Protein AF-A0A1M3SZY9-F1 (afdb_monomer)

Sequence (177 aa):
MEETIAELRRQIEEQQRLREAAERREEEERQAREAAERLQPNSLFRLLDRCHNSLSQAIRVEADATLTTQGDAADPVNRLYPKHIIPWRAFPQLQEQIWDKFDRNNAFTTRPLFPSDTQIDYVVTNTQNRPIYSEASLRNFERDTVDNFVEKVIEVLRDDEPLRDEFGIQGRVTFYD

Structure (mmCIF, N/CA/C/O backbone):
data_AF-A0A1M3SZY9-F1
#
_entry.id   AF-A0A1M3SZY9-F1
#
loop_
_atom_site.group_PDB
_atom_site.id
_atom_site.type_symbol
_atom_site.label_atom_id
_atom_site.label_alt_id
_atom_site.label_comp_id
_atom_site.label_asym_id
_atom_site.label_entity_id
_atom_site.label_seq_id
_atom_site.pdbx_PDB_ins_code
_atom_site.Cartn_x
_atom_site.Cartn_y
_atom_site.Cartn_z
_atom_site.occupancy
_atom_site.B_iso_or_equiv
_atom_site.auth_seq_id
_atom_site.auth_comp_id
_atom_site.auth_asym_id
_atom_site.auth_atom_id
_atom_site.pdbx_PDB_model_num
ATOM 1 N N . MET A 1 1 ? -26.732 14.522 61.505 1.00 61.94 1 MET A N 1
ATOM 2 C CA . MET A 1 1 ? -26.606 15.435 60.345 1.00 61.94 1 MET A CA 1
ATOM 3 C C . MET A 1 1 ? -25.224 15.302 59.713 1.00 61.94 1 MET A C 1
ATOM 5 O O . MET A 1 1 ? -25.156 15.063 58.520 1.00 61.94 1 MET A O 1
ATOM 9 N N . GLU A 1 2 ? -24.140 15.360 60.495 1.00 69.00 2 GLU A N 1
ATOM 10 C CA . GLU A 1 2 ? -22.764 15.155 59.995 1.00 69.00 2 GLU A CA 1
ATOM 11 C C . GLU A 1 2 ? -22.499 13.735 59.466 1.00 69.00 2 GLU A C 1
ATOM 13 O O . GLU A 1 2 ? -21.912 13.576 58.401 1.00 69.00 2 GLU A O 1
ATOM 18 N N . GLU A 1 3 ? -23.009 12.709 60.148 1.00 73.12 3 GLU A N 1
ATOM 19 C CA . GLU A 1 3 ? -22.860 11.300 59.745 1.00 73.12 3 GLU A CA 1
ATOM 20 C C . GLU A 1 3 ? -23.523 11.010 58.383 1.00 73.12 3 GLU A C 1
ATOM 22 O O . GLU A 1 3 ? -22.961 10.337 57.527 1.00 73.12 3 GLU A O 1
ATOM 27 N N . THR A 1 4 ? -24.671 11.640 58.120 1.00 80.62 4 THR A N 1
ATOM 28 C CA . THR A 1 4 ? -25.391 11.561 56.839 1.00 80.62 4 THR A CA 1
ATOM 29 C C . THR A 1 4 ? -24.624 12.242 55.700 1.00 80.62 4 THR A C 1
ATOM 31 O O . THR A 1 4 ? -24.673 11.786 54.563 1.00 80.62 4 THR A O 1
ATOM 34 N N . ILE A 1 5 ? -23.893 13.324 55.995 1.00 85.38 5 ILE A N 1
ATOM 35 C CA . ILE A 1 5 ? -23.053 14.033 55.018 1.00 85.38 5 ILE A CA 1
ATOM 36 C C . ILE A 1 5 ? -21.797 13.211 54.695 1.00 85.38 5 ILE A C 1
ATOM 38 O O . ILE A 1 5 ? -21.376 13.174 53.539 1.00 85.38 5 ILE A O 1
ATOM 42 N N . ALA A 1 6 ? -21.208 12.539 55.688 1.00 85.81 6 ALA A N 1
ATOM 43 C CA . ALA A 1 6 ? -20.056 11.661 55.493 1.00 85.81 6 ALA A CA 1
ATOM 44 C C . ALA A 1 6 ? -20.408 10.427 54.642 1.00 85.81 6 ALA A C 1
ATOM 46 O O . ALA A 1 6 ? -19.680 10.107 53.702 1.00 85.81 6 ALA A O 1
ATOM 47 N N . GLU A 1 7 ? -21.555 9.796 54.909 1.00 85.81 7 GLU A N 1
ATOM 48 C CA . GLU A 1 7 ? -22.065 8.666 54.122 1.00 85.81 7 GLU A CA 1
ATOM 49 C C . GLU A 1 7 ? -22.319 9.071 52.659 1.00 85.81 7 GLU A C 1
ATOM 51 O O . GLU A 1 7 ? -21.898 8.385 51.727 1.00 85.81 7 GLU A O 1
ATOM 56 N N . LEU A 1 8 ? -22.926 10.246 52.442 1.00 88.94 8 LEU A N 1
ATOM 57 C CA . LEU A 1 8 ? -23.210 10.764 51.103 1.00 88.94 8 LEU A CA 1
ATOM 58 C C . LEU A 1 8 ? -21.926 11.072 50.315 1.00 88.94 8 LEU A C 1
ATOM 60 O O . LEU A 1 8 ? -21.844 10.777 49.124 1.00 88.94 8 LEU A O 1
ATOM 64 N N . ARG A 1 9 ? -20.895 11.624 50.971 1.00 89.19 9 ARG A N 1
ATOM 65 C CA . ARG A 1 9 ? -19.577 11.855 50.350 1.00 89.19 9 ARG A CA 1
ATOM 66 C C . ARG A 1 9 ? -18.916 10.548 49.934 1.00 89.19 9 ARG A C 1
ATOM 68 O O . ARG A 1 9 ? -18.411 10.456 48.820 1.00 89.19 9 ARG A O 1
ATOM 75 N N . ARG A 1 10 ? -18.981 9.527 50.791 1.00 88.94 10 ARG A N 1
ATOM 76 C CA . ARG A 1 10 ? -18.438 8.199 50.496 1.00 88.94 10 ARG A CA 1
ATOM 77 C C . ARG A 1 10 ? -19.141 7.553 49.300 1.00 88.94 10 ARG A C 1
ATOM 79 O O . ARG A 1 10 ? -18.465 7.018 48.427 1.00 88.94 10 ARG A O 1
ATOM 86 N N . GLN A 1 11 ? -20.467 7.669 49.217 1.00 90.31 11 GLN A N 1
ATOM 87 C CA . GLN A 1 11 ? -21.233 7.190 48.063 1.00 90.31 11 GLN A CA 1
ATOM 88 C C . GLN A 1 11 ? -20.870 7.932 46.772 1.00 90.31 11 GLN A C 1
ATOM 90 O O . GLN A 1 11 ? -20.738 7.300 45.728 1.00 90.31 11 GLN A O 1
ATOM 95 N N . ILE A 1 12 ? -20.675 9.253 46.824 1.00 92.75 12 ILE A N 1
ATOM 96 C CA . ILE A 1 12 ? -20.261 10.042 45.653 1.00 92.75 12 ILE A CA 1
ATOM 97 C C . ILE A 1 12 ? -18.863 9.625 45.180 1.00 92.75 12 ILE A C 1
ATOM 99 O O . ILE A 1 12 ? -18.678 9.409 43.985 1.00 92.75 12 ILE A O 1
ATOM 103 N N . GLU A 1 13 ? -17.902 9.459 46.090 1.00 92.50 13 GLU A N 1
ATOM 104 C CA . GLU A 1 13 ? -16.546 9.007 45.746 1.00 92.50 13 GLU A CA 1
ATOM 105 C C . GLU A 1 13 ? -16.523 7.581 45.184 1.00 92.50 13 GLU A C 1
ATOM 107 O O . GLU A 1 13 ? -15.752 7.279 44.273 1.00 92.50 13 GLU A O 1
ATOM 112 N N . GLU A 1 14 ? -17.347 6.683 45.722 1.00 92.19 14 GLU A N 1
ATOM 113 C CA . GLU A 1 14 ? -17.471 5.317 45.213 1.00 92.19 14 GLU A CA 1
ATOM 114 C C . GLU A 1 14 ? -18.114 5.307 43.822 1.00 92.19 14 GLU A C 1
ATOM 116 O O . GLU A 1 14 ? -17.606 4.652 42.912 1.00 92.19 14 GLU A O 1
ATOM 121 N N . GLN A 1 15 ? -19.163 6.106 43.611 1.00 92.44 15 GLN A N 1
ATOM 122 C CA . GLN A 1 15 ? -19.775 6.291 42.295 1.00 92.44 15 GLN A CA 1
ATOM 123 C C . GLN A 1 15 ? -18.804 6.912 41.284 1.00 92.44 15 GLN A C 1
ATOM 125 O O . GLN A 1 15 ? -18.770 6.475 40.135 1.00 92.44 15 GLN A O 1
ATOM 130 N N . GLN A 1 16 ? -17.988 7.888 41.690 1.00 93.38 16 GLN A N 1
ATOM 131 C CA . GLN A 1 16 ? -16.938 8.457 40.840 1.00 93.38 16 GLN A CA 1
ATOM 132 C C . GLN A 1 16 ? -15.894 7.405 40.467 1.00 93.38 16 GLN A C 1
ATOM 134 O O . GLN A 1 16 ? -15.614 7.226 39.285 1.00 93.38 16 GLN A O 1
ATOM 139 N N . ARG A 1 17 ? -15.395 6.631 41.437 1.00 94.12 17 ARG A N 1
ATOM 140 C CA . ARG A 1 17 ? -14.437 5.546 41.172 1.00 94.12 17 ARG A CA 1
ATOM 141 C C . ARG A 1 17 ? -14.995 4.482 40.231 1.00 94.12 17 ARG A C 1
ATOM 143 O O . ARG A 1 17 ? -14.264 3.993 39.373 1.00 94.12 17 ARG A O 1
ATOM 150 N N . LEU A 1 18 ? -16.272 4.128 40.375 1.00 94.56 18 LEU A N 1
ATOM 151 C CA . LEU A 1 18 ? -16.942 3.183 39.481 1.00 94.56 18 LEU A CA 1
ATOM 152 C C . LEU A 1 18 ? -17.078 3.742 38.060 1.00 94.56 18 LEU A C 1
ATOM 154 O O . LEU A 1 18 ? -16.829 3.006 37.108 1.00 94.56 18 LEU A O 1
ATOM 158 N N . ARG A 1 19 ? -17.417 5.030 37.909 1.00 93.56 19 ARG A N 1
ATOM 159 C CA . ARG A 1 19 ? -17.487 5.701 36.600 1.00 93.56 19 ARG A CA 1
ATOM 160 C C . ARG A 1 19 ? -16.127 5.767 35.924 1.00 93.56 19 ARG A C 1
ATOM 162 O O . ARG A 1 19 ? -16.002 5.301 34.802 1.00 93.56 19 ARG A O 1
ATOM 169 N N . GLU A 1 20 ? -15.100 6.232 36.627 1.00 94.00 20 GLU A N 1
ATOM 170 C CA . GLU A 1 20 ? -13.737 6.280 36.089 1.00 94.00 20 GLU A CA 1
ATOM 171 C C . GLU A 1 20 ? -13.216 4.886 35.713 1.00 94.00 20 GLU A C 1
ATOM 173 O O . GLU A 1 20 ? -12.514 4.719 34.719 1.00 94.00 20 GLU A O 1
ATOM 178 N N . ALA A 1 21 ? -13.542 3.857 36.502 1.00 94.06 21 ALA A N 1
ATOM 179 C CA . ALA A 1 21 ? -13.174 2.484 36.175 1.00 94.06 21 ALA A CA 1
ATOM 180 C C . ALA A 1 21 ? -13.935 1.949 34.951 1.00 94.06 21 ALA A C 1
ATOM 182 O O . ALA A 1 21 ? -13.355 1.188 34.179 1.00 94.06 21 ALA A O 1
ATOM 183 N N . ALA A 1 22 ? -15.202 2.329 34.771 1.00 94.69 22 ALA A N 1
ATOM 184 C CA . ALA A 1 22 ? -15.985 1.976 33.590 1.00 94.69 22 ALA A CA 1
ATOM 185 C C . ALA A 1 22 ? -15.453 2.681 32.332 1.00 94.69 22 ALA A C 1
ATOM 187 O O . ALA A 1 22 ? -15.210 2.008 31.336 1.00 94.69 22 ALA A O 1
ATOM 188 N N . GLU A 1 23 ? -15.174 3.985 32.410 1.00 95.25 23 GLU A N 1
ATOM 189 C CA . GLU A 1 23 ? -14.591 4.769 31.313 1.00 95.25 23 GLU A CA 1
ATOM 190 C C . GLU A 1 23 ? -13.224 4.219 30.890 1.00 95.25 23 GLU A C 1
ATOM 192 O O . GLU A 1 23 ? -12.980 4.021 29.703 1.00 95.25 23 GLU A O 1
ATOM 197 N N . ARG A 1 24 ? -12.345 3.883 31.848 1.00 94.94 24 ARG A N 1
ATOM 198 C CA . ARG A 1 24 ? -11.053 3.248 31.533 1.00 94.94 24 ARG A CA 1
ATOM 199 C C . ARG A 1 24 ? -11.219 1.905 30.827 1.00 94.94 24 ARG A C 1
ATOM 201 O O . ARG A 1 24 ? -10.489 1.633 29.883 1.00 94.94 24 ARG A O 1
ATOM 208 N N . ARG A 1 25 ? -12.174 1.075 31.254 1.00 94.75 25 ARG A N 1
ATOM 209 C CA . ARG A 1 25 ? -12.440 -0.217 30.600 1.00 94.75 25 ARG A CA 1
ATOM 210 C C . ARG A 1 25 ? -12.971 -0.038 29.185 1.00 94.75 25 ARG A C 1
ATOM 212 O O . ARG A 1 25 ? -12.557 -0.772 28.299 1.00 94.75 25 ARG A O 1
ATOM 219 N N . GLU A 1 26 ? -13.872 0.916 28.975 1.00 95.31 26 GLU A N 1
ATOM 220 C CA . GLU A 1 26 ? -14.410 1.218 27.648 1.00 95.31 26 GLU A CA 1
ATOM 221 C C . GLU A 1 26 ? -13.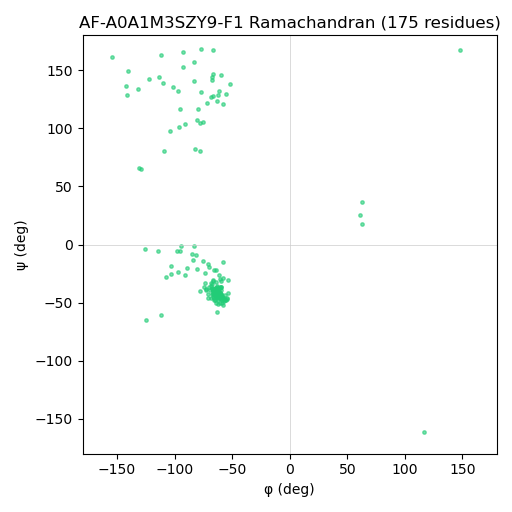316 1.746 26.709 1.00 95.31 26 GLU A C 1
ATOM 223 O O . GLU A 1 26 ? -13.236 1.330 25.553 1.00 95.31 26 GLU A O 1
ATOM 228 N N . GLU A 1 27 ? -12.433 2.606 27.220 1.00 95.00 27 GLU A N 1
ATOM 229 C CA . GLU A 1 27 ? -11.257 3.095 26.502 1.00 95.00 27 GLU A CA 1
ATOM 230 C C . GLU A 1 27 ? -10.309 1.954 26.118 1.00 95.00 27 GLU A C 1
ATOM 232 O O . GLU A 1 27 ? -9.941 1.825 24.952 1.00 95.00 27 GLU A O 1
ATOM 237 N N . GLU A 1 28 ? -9.948 1.096 27.074 1.00 95.00 28 GLU A N 1
ATOM 238 C CA . GLU A 1 28 ? -9.090 -0.069 26.839 1.00 95.00 28 GLU A CA 1
ATOM 239 C C . GLU A 1 28 ? -9.713 -1.030 25.820 1.00 95.00 28 GLU A C 1
ATOM 241 O O . GLU A 1 28 ? -9.027 -1.513 24.920 1.00 95.00 28 GLU A O 1
ATOM 246 N N . GLU A 1 29 ? -11.019 -1.284 25.913 1.00 95.19 29 GLU A N 1
ATOM 247 C CA . GLU A 1 29 ? -11.726 -2.153 24.974 1.00 95.19 29 GLU A CA 1
ATOM 248 C C . GLU A 1 29 ? -11.790 -1.532 23.571 1.00 95.19 29 GLU A C 1
ATOM 250 O O . GLU A 1 29 ? -11.646 -2.240 22.573 1.00 95.19 29 GLU A O 1
ATOM 255 N N . ARG A 1 30 ? -11.958 -0.207 23.471 1.00 94.25 30 ARG A N 1
ATOM 256 C CA . ARG A 1 30 ? -11.908 0.513 22.194 1.00 94.25 30 ARG A CA 1
ATOM 257 C C . ARG A 1 30 ? -10.517 0.447 21.572 1.00 94.25 30 ARG A C 1
ATOM 259 O O . ARG A 1 30 ? -10.403 0.064 20.412 1.00 94.25 30 ARG A O 1
ATOM 266 N N . GLN A 1 31 ? -9.469 0.719 22.344 1.00 93.56 31 GLN A N 1
ATOM 267 C CA . GLN A 1 31 ? -8.085 0.619 21.872 1.00 93.56 31 GLN A CA 1
ATOM 268 C C . GLN A 1 31 ? -7.727 -0.810 21.453 1.00 93.56 31 GLN A C 1
ATOM 270 O O . GLN A 1 31 ? -7.073 -1.010 20.430 1.00 93.56 31 GLN A O 1
ATOM 275 N N . ALA A 1 32 ? -8.190 -1.818 22.197 1.00 93.81 32 ALA A N 1
ATOM 276 C CA . ALA A 1 32 ? -7.995 -3.218 21.841 1.00 93.81 32 ALA A CA 1
ATOM 277 C C . ALA A 1 32 ? -8.706 -3.579 20.527 1.00 93.81 32 ALA A C 1
ATOM 279 O O . ALA A 1 32 ? -8.123 -4.275 19.692 1.00 93.81 32 ALA A O 1
ATOM 280 N N . ARG A 1 33 ? -9.934 -3.082 20.316 1.00 93.50 33 ARG A N 1
ATOM 281 C CA . ARG A 1 33 ? -10.669 -3.245 19.052 1.00 93.50 33 ARG A CA 1
ATOM 282 C C . ARG A 1 33 ? -9.934 -2.588 17.886 1.00 93.50 33 ARG A C 1
ATOM 284 O O . ARG A 1 33 ? -9.663 -3.264 16.900 1.00 93.50 33 ARG A O 1
ATOM 291 N N . GLU A 1 34 ? -9.537 -1.327 18.023 1.00 91.75 34 GLU A N 1
ATOM 292 C CA . GLU A 1 34 ? -8.794 -0.599 16.986 1.00 91.75 34 GLU A CA 1
ATOM 293 C C . GLU A 1 34 ? -7.459 -1.285 16.650 1.00 91.75 34 GLU A C 1
ATOM 295 O O . GLU A 1 34 ? -7.109 -1.451 15.481 1.00 91.75 34 GLU A O 1
ATOM 300 N N . ALA A 1 35 ? -6.715 -1.746 17.660 1.00 91.94 35 ALA A N 1
ATOM 301 C CA . ALA A 1 35 ? -5.471 -2.481 17.450 1.00 91.94 35 ALA A CA 1
ATOM 302 C C . ALA A 1 35 ? -5.702 -3.812 16.714 1.00 91.94 35 ALA A C 1
ATOM 304 O O . ALA A 1 35 ? -4.931 -4.164 15.819 1.00 91.94 35 ALA A O 1
ATOM 305 N N . ALA A 1 36 ? -6.770 -4.537 17.059 1.00 92.38 36 ALA A N 1
ATOM 306 C CA . ALA A 1 36 ? -7.137 -5.781 16.393 1.00 92.38 36 ALA A CA 1
ATOM 307 C C . ALA A 1 36 ? -7.574 -5.555 14.937 1.00 92.38 36 ALA A C 1
ATOM 309 O O . ALA A 1 36 ? -7.207 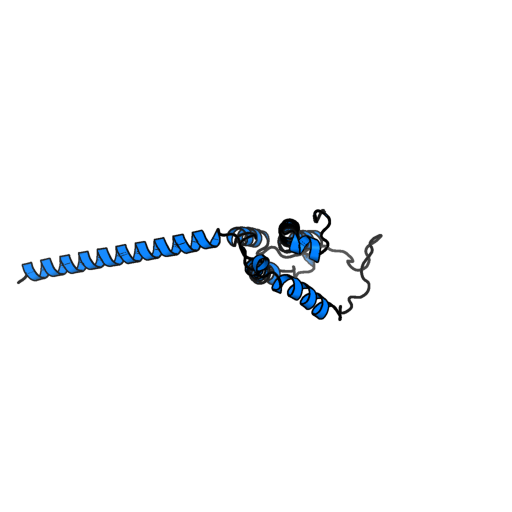-6.350 14.070 1.00 92.38 36 ALA A O 1
ATOM 310 N N . GLU A 1 37 ? -8.307 -4.474 14.659 1.00 90.56 37 GLU A N 1
ATOM 311 C CA . GLU A 1 37 ? -8.707 -4.072 13.306 1.00 90.56 37 GLU A CA 1
ATOM 312 C C . GLU A 1 37 ? -7.498 -3.710 12.441 1.00 90.56 37 GLU A C 1
ATOM 314 O O . GLU A 1 37 ? -7.403 -4.158 11.302 1.00 90.56 37 GLU A O 1
ATOM 319 N N . ARG A 1 38 ? -6.519 -2.980 12.986 1.00 91.44 38 ARG A N 1
ATOM 320 C CA . ARG A 1 38 ? -5.291 -2.611 12.255 1.00 91.44 38 ARG A CA 1
ATOM 321 C C . ARG A 1 38 ? -4.400 -3.798 11.892 1.00 91.44 38 ARG A C 1
ATOM 323 O O . ARG A 1 38 ? -3.574 -3.686 10.985 1.00 91.44 38 ARG A O 1
ATOM 330 N N . LEU A 1 39 ? -4.541 -4.913 12.605 1.00 93.94 39 LEU A N 1
ATOM 331 C CA . LEU A 1 39 ? -3.871 -6.175 12.298 1.00 93.94 39 LEU A CA 1
ATOM 332 C C . LEU A 1 39 ? -4.625 -7.004 11.252 1.00 93.94 39 LEU A C 1
ATOM 334 O O . LEU A 1 39 ? -4.050 -7.957 10.725 1.00 93.94 39 LEU A O 1
ATOM 338 N N . GLN A 1 40 ? -5.884 -6.670 10.946 1.00 94.69 40 GLN A N 1
ATOM 339 C CA . GLN A 1 40 ? -6.628 -7.383 9.915 1.00 94.69 40 GLN A CA 1
ATOM 340 C C . GLN A 1 40 ? -6.031 -7.112 8.530 1.00 94.69 40 GLN A C 1
ATOM 342 O O . GLN A 1 40 ? -5.588 -5.992 8.252 1.00 94.69 40 GLN A O 1
ATOM 347 N N . PRO A 1 41 ? -6.030 -8.116 7.638 1.00 97.12 41 PRO A N 1
ATOM 348 C CA . PRO A 1 41 ? -5.668 -7.903 6.248 1.00 97.12 41 PRO A CA 1
ATOM 349 C C . PRO A 1 41 ? -6.598 -6.882 5.581 1.00 97.12 41 PRO A C 1
ATOM 351 O O . PRO A 1 41 ? -7.798 -6.820 5.861 1.00 97.12 41 PRO A O 1
ATOM 354 N N . ASN A 1 42 ? -6.046 -6.100 4.663 1.00 97.12 42 ASN A N 1
ATOM 355 C CA . ASN A 1 42 ? -6.784 -5.079 3.935 1.00 97.12 42 ASN A CA 1
ATOM 356 C C . ASN A 1 42 ? -7.538 -5.665 2.734 1.00 97.12 42 ASN A C 1
ATOM 358 O O . ASN A 1 42 ? -7.168 -6.705 2.183 1.00 97.12 42 ASN A O 1
ATOM 362 N N . SER A 1 43 ? -8.586 -4.961 2.306 1.00 96.00 43 SER A N 1
ATOM 363 C CA . SER A 1 43 ? -9.194 -5.131 0.983 1.00 96.00 43 SER A CA 1
ATOM 364 C C . SER A 1 43 ? -8.341 -4.461 -0.099 1.00 96.00 43 SER A C 1
ATOM 366 O O . SER A 1 43 ? -7.441 -3.681 0.224 1.00 96.00 43 SER A O 1
ATOM 368 N N . LEU A 1 44 ? -8.616 -4.722 -1.384 1.00 95.25 44 LEU A N 1
ATOM 369 C CA . LEU A 1 44 ? -7.844 -4.104 -2.469 1.00 95.25 44 LEU A CA 1
ATOM 370 C C . LEU A 1 44 ? -7.963 -2.578 -2.416 1.00 95.25 44 LEU A C 1
ATOM 372 O O . LEU A 1 44 ? -6.962 -1.875 -2.489 1.00 95.25 44 LEU A O 1
ATOM 376 N N . PHE A 1 45 ? -9.180 -2.059 -2.243 1.00 94.25 45 PHE A N 1
ATOM 377 C CA . PHE A 1 45 ? -9.396 -0.613 -2.191 1.00 94.25 45 PHE A CA 1
ATOM 378 C C . PHE A 1 45 ? -8.712 0.032 -0.990 1.00 94.25 45 PHE A C 1
ATOM 380 O O . PHE A 1 45 ? -8.108 1.092 -1.136 1.00 94.25 45 PHE A O 1
ATOM 387 N N . ARG A 1 46 ? -8.743 -0.622 0.178 1.00 95.69 46 ARG A N 1
ATOM 388 C CA . ARG A 1 46 ? -8.041 -0.116 1.361 1.00 95.69 46 ARG A CA 1
ATOM 389 C C . ARG A 1 46 ? -6.527 -0.144 1.169 1.00 95.69 46 ARG A C 1
ATOM 391 O O . ARG A 1 46 ? -5.866 0.818 1.544 1.00 95.69 46 ARG A O 1
ATOM 398 N N . LEU A 1 47 ? -5.989 -1.196 0.546 1.00 96.81 47 LEU A N 1
ATOM 399 C CA . LEU A 1 47 ? -4.575 -1.256 0.182 1.00 96.81 47 LEU A CA 1
ATOM 400 C C . LEU A 1 47 ? -4.196 -0.082 -0.729 1.00 96.81 47 LEU A C 1
ATOM 402 O O . LEU A 1 47 ? -3.252 0.636 -0.421 1.00 96.81 47 LEU A O 1
ATOM 406 N N . LEU A 1 48 ? -4.931 0.128 -1.824 1.00 95.75 48 LEU A N 1
ATOM 407 C CA . LEU A 1 48 ? -4.624 1.176 -2.802 1.00 95.75 48 LEU A CA 1
ATOM 408 C C . LEU A 1 48 ? -4.719 2.580 -2.199 1.00 95.75 48 LEU A C 1
ATOM 410 O O . LEU A 1 48 ? -3.838 3.405 -2.438 1.00 95.75 48 LEU A O 1
ATOM 414 N N . ASP A 1 49 ? -5.741 2.831 -1.379 1.00 96.38 49 ASP A N 1
ATOM 415 C CA . ASP A 1 49 ? -5.886 4.087 -0.642 1.00 96.38 49 ASP A CA 1
ATOM 416 C C . ASP A 1 49 ? -4.688 4.329 0.289 1.00 96.38 49 ASP A C 1
ATOM 418 O O . ASP A 1 49 ? -4.069 5.396 0.265 1.00 96.38 49 ASP A O 1
ATOM 422 N N . ARG A 1 50 ? -4.285 3.309 1.055 1.00 96.19 50 ARG A N 1
ATOM 423 C CA . ARG A 1 50 ? -3.140 3.392 1.971 1.00 96.19 50 ARG A CA 1
ATOM 424 C C . ARG A 1 50 ? -1.817 3.563 1.228 1.00 96.19 50 ARG A C 1
ATOM 426 O O . ARG A 1 50 ? -1.021 4.411 1.627 1.00 96.19 50 ARG A O 1
ATOM 433 N N . CYS A 1 51 ? -1.592 2.835 0.134 1.00 95.69 51 CYS A N 1
ATOM 434 C CA . CYS A 1 51 ? -0.428 3.026 -0.731 1.00 95.69 51 CYS A CA 1
ATOM 435 C C . CYS A 1 51 ? -0.367 4.468 -1.247 1.00 95.69 51 CYS A C 1
ATOM 437 O O . CYS A 1 51 ? 0.675 5.109 -1.137 1.00 95.69 51 CYS A O 1
ATOM 439 N N . HIS A 1 52 ? -1.484 5.022 -1.726 1.00 95.31 52 HIS A N 1
ATOM 440 C CA . HIS A 1 52 ? -1.521 6.398 -2.210 1.00 95.31 52 HIS A CA 1
ATOM 441 C C . HIS A 1 52 ? -1.223 7.416 -1.098 1.00 95.31 52 HIS A C 1
ATOM 443 O O . HIS A 1 52 ? -0.270 8.191 -1.201 1.00 95.31 52 HIS A O 1
ATOM 449 N N . ASN A 1 53 ? -2.020 7.395 -0.028 1.00 95.75 53 ASN A N 1
ATOM 450 C CA . ASN A 1 53 ? -2.006 8.422 1.012 1.00 95.75 53 ASN A CA 1
ATOM 451 C C . ASN A 1 53 ? -0.779 8.333 1.930 1.00 95.75 53 ASN A C 1
ATOM 453 O O . ASN A 1 53 ? -0.308 9.350 2.428 1.0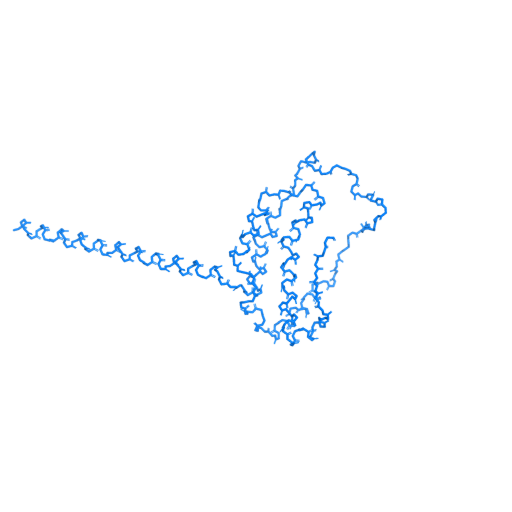0 95.75 53 ASN A O 1
ATOM 457 N N . SER A 1 54 ? -0.272 7.125 2.195 1.00 94.31 54 SER A N 1
ATOM 458 C CA . SER A 1 54 ? 0.818 6.913 3.161 1.00 94.31 54 SER A CA 1
ATOM 459 C C . SER A 1 54 ? 2.182 6.675 2.515 1.00 94.31 54 SER A C 1
ATOM 461 O O . SER A 1 54 ? 3.189 6.958 3.157 1.00 94.31 54 SER A O 1
ATOM 463 N N . LEU A 1 55 ? 2.241 6.180 1.271 1.00 94.19 55 LEU A N 1
ATOM 464 C CA . LEU A 1 55 ? 3.509 5.870 0.598 1.00 94.19 55 LEU A CA 1
ATOM 465 C C . LEU A 1 55 ? 3.779 6.816 -0.573 1.00 94.19 55 LEU A C 1
ATOM 467 O O . LEU A 1 55 ? 4.755 7.561 -0.544 1.00 94.19 55 LEU A O 1
ATOM 471 N N . SER A 1 56 ? 2.907 6.841 -1.584 1.00 91.81 56 SER A N 1
ATOM 472 C CA . SER A 1 56 ? 3.136 7.626 -2.804 1.00 91.81 56 SER A CA 1
ATOM 473 C C . SER A 1 56 ? 3.206 9.126 -2.523 1.00 91.81 56 SER A C 1
ATOM 475 O O . SER A 1 56 ? 4.096 9.802 -3.030 1.00 91.81 56 SER A O 1
ATOM 477 N N . GLN A 1 57 ? 2.316 9.655 -1.678 1.00 91.38 57 GLN A N 1
ATOM 478 C CA . GLN A 1 57 ? 2.352 11.066 -1.276 1.00 91.38 57 GLN A CA 1
ATOM 479 C C . GLN A 1 57 ? 3.520 11.408 -0.337 1.00 91.38 57 GLN A C 1
ATOM 481 O O . GLN A 1 57 ? 3.861 12.580 -0.184 1.00 91.38 57 GLN A O 1
ATOM 486 N N . ALA A 1 58 ? 4.158 10.406 0.277 1.00 87.88 58 ALA A N 1
ATOM 487 C CA . ALA A 1 58 ? 5.318 10.600 1.140 1.00 87.88 58 ALA A CA 1
ATOM 488 C C . ALA A 1 58 ? 6.641 10.707 0.358 1.00 87.88 58 ALA A C 1
ATOM 490 O O . ALA A 1 58 ? 7.689 10.908 0.979 1.00 87.88 58 ALA A O 1
ATOM 491 N N . ILE A 1 59 ? 6.607 10.598 -0.979 1.00 91.44 59 ILE A N 1
ATOM 492 C CA . ILE A 1 59 ? 7.788 10.743 -1.830 1.00 91.44 59 ILE A CA 1
ATOM 493 C C . ILE A 1 59 ? 8.477 12.089 -1.575 1.00 91.44 59 ILE A C 1
ATOM 495 O O . ILE A 1 59 ? 7.858 13.155 -1.572 1.00 91.44 59 ILE A O 1
ATOM 499 N N . ARG A 1 60 ? 9.789 12.041 -1.351 1.00 92.88 60 ARG A N 1
ATOM 500 C CA . ARG A 1 60 ? 10.630 13.227 -1.177 1.00 92.88 60 ARG A CA 1
ATOM 501 C C . ARG A 1 60 ? 11.851 13.094 -2.055 1.00 92.88 60 ARG A C 1
ATOM 503 O O . ARG A 1 60 ? 12.491 12.051 -2.056 1.00 92.88 60 ARG A O 1
ATOM 510 N N . VAL A 1 61 ? 12.178 14.156 -2.773 1.00 93.00 61 VAL A N 1
ATOM 511 C CA . VAL A 1 61 ? 13.370 14.237 -3.620 1.00 93.00 61 VAL A CA 1
ATOM 512 C C . VAL A 1 61 ? 14.339 15.211 -2.963 1.00 93.00 61 VAL A C 1
ATOM 514 O O . VAL A 1 61 ? 13.905 16.232 -2.427 1.00 93.00 61 VAL A O 1
ATOM 517 N N . GLU A 1 62 ? 15.627 14.878 -2.963 1.00 95.06 62 GLU A N 1
ATOM 518 C CA . GLU A 1 62 ? 16.671 15.794 -2.508 1.00 95.06 62 GLU A CA 1
ATOM 519 C C . GLU A 1 62 ? 16.704 17.021 -3.428 1.00 95.06 62 GLU A C 1
ATOM 521 O O . GLU A 1 62 ? 16.812 16.899 -4.648 1.00 95.06 62 GLU A O 1
ATOM 526 N N . ALA A 1 63 ? 16.553 18.203 -2.834 1.00 92.44 63 ALA A N 1
ATOM 527 C CA . ALA A 1 63 ? 16.473 19.463 -3.563 1.00 92.44 63 ALA A CA 1
ATOM 528 C C . ALA A 1 63 ? 17.855 20.098 -3.750 1.00 92.44 63 ALA A C 1
ATOM 530 O O . ALA A 1 63 ? 18.061 20.851 -4.704 1.00 92.44 63 ALA A O 1
ATOM 531 N N . ASP A 1 64 ? 18.801 19.804 -2.855 1.00 92.25 64 ASP A N 1
ATOM 532 C CA . ASP A 1 64 ? 20.178 20.242 -3.006 1.00 92.25 64 ASP A CA 1
ATOM 533 C C . ASP A 1 64 ? 20.895 19.351 -4.022 1.00 92.25 64 ASP A C 1
ATOM 535 O O . ASP A 1 64 ? 21.306 18.226 -3.733 1.00 92.25 64 ASP A O 1
ATOM 539 N N . ALA A 1 65 ? 21.090 19.890 -5.226 1.00 87.50 65 ALA A N 1
ATOM 540 C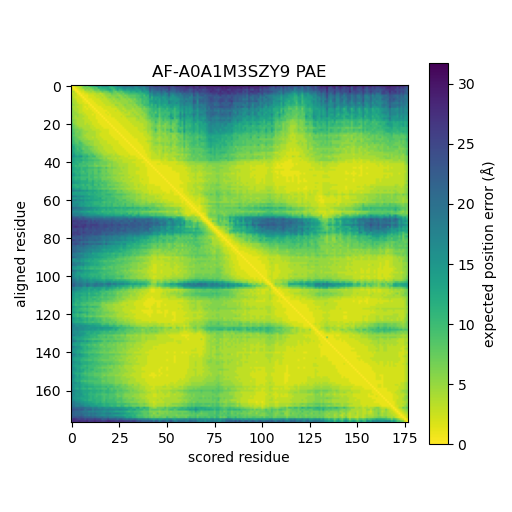 CA . ALA A 1 65 ? 21.783 19.199 -6.301 1.00 87.50 65 ALA A CA 1
ATOM 541 C C . ALA A 1 65 ? 23.168 18.688 -5.876 1.00 87.50 65 ALA A C 1
ATOM 543 O O . ALA A 1 65 ? 23.579 17.645 -6.372 1.00 87.50 65 ALA A O 1
ATOM 544 N N . THR A 1 66 ? 23.867 19.347 -4.944 1.00 88.75 66 THR A N 1
ATOM 545 C CA . THR A 1 66 ? 25.198 18.918 -4.474 1.00 88.75 66 THR A CA 1
ATOM 546 C C . THR A 1 66 ? 25.165 17.644 -3.626 1.00 88.75 66 THR A C 1
ATOM 548 O O . THR A 1 66 ? 26.180 16.958 -3.515 1.00 88.75 66 THR A O 1
ATOM 551 N N . LEU A 1 67 ? 23.998 17.298 -3.075 1.00 90.38 67 LEU A N 1
ATOM 552 C CA . LEU A 1 67 ? 23.761 16.088 -2.284 1.00 90.38 67 LEU A CA 1
ATOM 553 C C . LEU A 1 67 ? 23.213 14.924 -3.125 1.00 90.38 67 LEU A C 1
ATOM 555 O O . LEU A 1 67 ? 23.012 13.825 -2.609 1.00 90.38 67 LEU A O 1
ATOM 559 N N . THR A 1 68 ? 22.993 15.142 -4.424 1.00 89.88 68 THR A N 1
ATOM 560 C CA . THR A 1 68 ? 22.532 14.106 -5.357 1.00 89.88 68 THR A CA 1
ATOM 561 C C . THR A 1 68 ? 23.691 13.396 -6.058 1.00 89.88 68 THR A C 1
ATOM 563 O O . THR A 1 68 ? 24.840 13.847 -6.031 1.00 89.88 68 THR A O 1
ATOM 566 N N . THR A 1 69 ? 23.416 12.258 -6.698 1.00 85.12 69 THR A N 1
ATOM 567 C CA . THR A 1 69 ? 24.375 11.625 -7.611 1.00 85.12 69 THR A CA 1
ATOM 568 C C . THR A 1 69 ? 24.744 12.594 -8.731 1.00 85.12 69 THR A C 1
ATOM 570 O O . THR A 1 69 ? 23.891 13.030 -9.496 1.00 85.12 69 THR A O 1
ATOM 573 N N . GLN A 1 70 ? 26.036 12.900 -8.829 1.00 82.31 70 GLN A N 1
ATOM 574 C CA . GLN A 1 70 ? 26.575 13.777 -9.863 1.00 82.31 70 GLN A CA 1
ATOM 575 C C . GLN A 1 70 ? 26.821 12.999 -11.161 1.00 82.31 70 GLN A C 1
ATOM 577 O O . GLN A 1 70 ? 27.312 11.870 -11.128 1.00 82.31 70 GLN A O 1
ATOM 582 N N . GLY A 1 71 ? 26.529 13.623 -12.301 1.00 74.56 71 GLY A N 1
ATOM 583 C CA . GLY A 1 71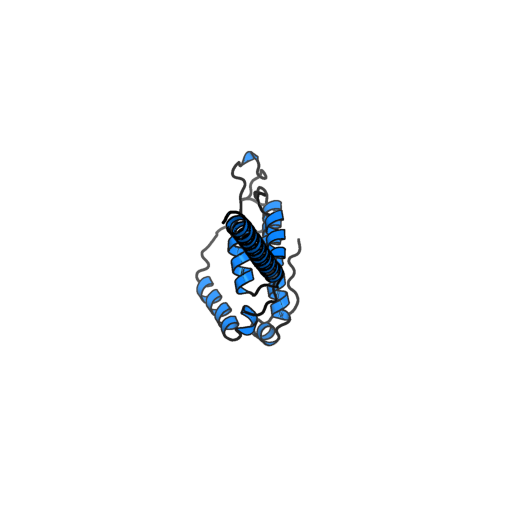 ? 26.740 13.053 -13.632 1.00 74.56 71 GLY A CA 1
ATOM 584 C C . GLY A 1 71 ? 25.697 13.543 -14.632 1.00 74.56 71 GLY A C 1
ATOM 585 O O . GLY A 1 71 ? 24.690 14.133 -14.245 1.00 74.56 71 GLY A O 1
ATOM 586 N N . ASP A 1 72 ? 25.936 13.305 -15.921 1.00 69.00 72 ASP A N 1
ATOM 587 C CA . ASP A 1 72 ? 24.927 13.562 -16.948 1.00 69.00 72 ASP A CA 1
ATOM 588 C C . ASP A 1 72 ? 23.925 12.399 -16.983 1.00 69.00 72 ASP A C 1
ATOM 590 O O . ASP A 1 72 ? 24.242 11.293 -17.421 1.00 69.00 72 ASP A O 1
ATOM 594 N N . ALA A 1 73 ? 22.713 12.641 -16.483 1.00 66.38 73 ALA A N 1
ATOM 595 C CA . ALA A 1 73 ? 21.628 11.664 -16.510 1.00 66.38 73 ALA A CA 1
ATOM 596 C C . ALA A 1 73 ? 20.991 11.510 -17.907 1.00 66.38 73 ALA A C 1
ATOM 598 O O . ALA A 1 73 ? 20.235 10.564 -18.129 1.00 66.38 73 ALA A O 1
ATOM 599 N N . ALA A 1 74 ? 21.261 12.431 -18.841 1.00 65.56 74 ALA A N 1
ATOM 600 C CA . ALA A 1 74 ? 20.609 12.506 -20.148 1.00 65.56 74 ALA A CA 1
ATOM 601 C C . ALA A 1 74 ? 21.414 11.867 -21.298 1.00 65.56 74 ALA A C 1
ATOM 603 O O . ALA A 1 74 ? 20.885 11.756 -22.410 1.00 65.56 74 ALA A O 1
ATOM 604 N N . ASP A 1 75 ? 22.646 11.410 -21.041 1.00 70.94 75 ASP A N 1
ATOM 605 C CA . ASP A 1 75 ? 23.483 10.693 -22.017 1.00 70.94 75 ASP A CA 1
ATOM 606 C C . ASP A 1 75 ? 24.092 9.397 -21.442 1.00 70.94 75 ASP A C 1
ATOM 608 O O . ASP A 1 75 ? 25.306 9.278 -21.239 1.00 70.94 75 ASP A O 1
ATOM 612 N N . PRO A 1 76 ? 23.259 8.391 -21.117 1.00 74.75 76 PRO A N 1
ATOM 613 C CA . PRO A 1 76 ? 23.764 7.132 -20.605 1.00 74.75 76 PRO A CA 1
ATOM 614 C C . PRO A 1 76 ? 24.462 6.323 -21.710 1.00 74.75 76 PRO A C 1
ATOM 616 O O . PRO A 1 76 ? 23.860 5.913 -22.706 1.00 74.75 76 PRO A O 1
ATOM 619 N N . VAL A 1 77 ? 25.736 5.996 -21.493 1.00 76.94 77 VAL A N 1
ATOM 620 C CA . VAL A 1 77 ? 26.502 5.121 -22.390 1.00 76.94 77 VAL A CA 1
ATOM 621 C C . VAL A 1 77 ? 25.929 3.699 -22.341 1.00 76.94 77 VAL A C 1
ATOM 623 O O . VAL A 1 77 ? 25.803 3.106 -21.270 1.00 76.94 77 VAL A O 1
ATOM 626 N N . ASN A 1 78 ? 25.617 3.126 -23.507 1.00 80.88 78 ASN A N 1
ATOM 627 C CA . ASN A 1 78 ? 25.110 1.754 -23.667 1.00 80.88 78 ASN A CA 1
ATOM 628 C C . ASN A 1 78 ? 23.769 1.445 -22.961 1.00 80.88 78 ASN A C 1
ATOM 630 O O . ASN A 1 78 ? 23.501 0.279 -22.667 1.00 80.88 78 ASN A O 1
ATOM 634 N N . ARG A 1 79 ? 22.902 2.439 -22.711 1.00 79.69 79 ARG A N 1
ATOM 635 C CA . ARG A 1 79 ? 21.533 2.195 -22.211 1.00 79.69 79 ARG A CA 1
ATOM 636 C C . ARG A 1 79 ? 20.484 2.788 -23.145 1.00 79.69 79 ARG A C 1
ATOM 638 O O . ARG A 1 79 ? 20.659 3.872 -23.693 1.00 79.69 79 ARG A O 1
ATOM 645 N N . LEU A 1 80 ? 19.371 2.077 -23.314 1.00 82.31 80 LEU A N 1
ATOM 646 C CA . LEU A 1 80 ? 18.189 2.630 -23.971 1.00 82.31 80 LEU A CA 1
ATOM 647 C C . LEU A 1 80 ? 17.472 3.556 -22.990 1.00 82.31 80 LEU A C 1
ATOM 649 O O . LEU A 1 80 ? 17.214 3.169 -21.854 1.00 82.31 80 LEU A O 1
ATOM 653 N N . TYR A 1 81 ? 17.129 4.758 -23.442 1.00 79.56 81 TYR A N 1
ATOM 654 C CA . TYR A 1 81 ? 16.352 5.710 -22.661 1.00 79.56 81 TYR A CA 1
ATOM 655 C C . TYR A 1 81 ? 15.334 6.435 -23.553 1.00 79.56 81 TYR A C 1
ATOM 657 O O . TYR A 1 81 ? 15.567 6.614 -24.757 1.00 79.56 81 TYR A O 1
ATOM 665 N N . PRO A 1 82 ? 14.175 6.828 -23.002 1.00 83.69 82 PRO A N 1
ATOM 666 C CA . PRO A 1 82 ? 13.176 7.569 -23.754 1.00 83.69 82 PRO A CA 1
ATOM 667 C C . PRO A 1 82 ? 13.686 8.978 -24.080 1.00 83.69 82 PRO A C 1
ATOM 669 O O . PRO A 1 82 ? 14.064 9.736 -23.194 1.00 83.69 82 PRO A O 1
ATOM 672 N N . LYS A 1 83 ? 13.644 9.357 -25.364 1.00 84.12 83 LYS A N 1
ATOM 673 C CA . LYS A 1 83 ? 13.987 10.723 -25.815 1.00 84.12 83 LYS A CA 1
ATOM 674 C C . LYS A 1 83 ? 12.849 11.726 -25.632 1.00 84.12 83 LYS A C 1
ATOM 676 O O . LYS A 1 83 ? 13.079 12.928 -25.627 1.00 84.12 83 LYS A O 1
ATOM 681 N N . HIS A 1 84 ? 11.619 11.229 -25.529 1.00 87.00 84 HIS A N 1
ATOM 682 C CA . HIS A 1 84 ? 10.419 12.040 -25.382 1.00 87.00 84 HIS A CA 1
ATOM 683 C C . HIS A 1 84 ? 9.455 11.343 -24.431 1.00 87.00 84 HIS A C 1
ATOM 685 O O . HIS A 1 84 ? 9.214 10.142 -24.559 1.00 87.00 84 HIS A O 1
ATOM 691 N N . ILE A 1 85 ? 8.866 12.117 -23.525 1.00 88.94 85 ILE A N 1
ATOM 692 C CA . ILE A 1 85 ? 7.732 11.687 -22.711 1.00 88.94 85 ILE A CA 1
ATOM 693 C C . ILE A 1 85 ? 6.477 12.172 -23.431 1.00 88.94 85 ILE A C 1
ATOM 695 O O . ILE A 1 85 ? 6.294 13.375 -23.621 1.00 88.94 85 ILE A O 1
ATOM 699 N N . ILE A 1 86 ? 5.635 11.239 -23.878 1.00 91.88 86 ILE A N 1
ATOM 700 C CA . ILE A 1 86 ? 4.403 11.548 -24.610 1.00 91.88 86 ILE A CA 1
ATOM 701 C C . ILE A 1 86 ? 3.171 11.153 -23.789 1.00 91.88 86 ILE A C 1
ATOM 703 O O . ILE A 1 86 ? 3.202 10.130 -23.104 1.00 91.88 86 ILE A O 1
ATOM 707 N N . PRO A 1 87 ? 2.064 11.914 -23.862 1.00 94.00 87 PRO A N 1
ATOM 708 C CA . PRO A 1 87 ? 0.836 11.545 -23.169 1.00 94.00 87 PRO A CA 1
ATOM 709 C C . PRO A 1 87 ? 0.269 10.214 -23.676 1.00 94.00 87 PRO A C 1
ATOM 711 O O . PRO A 1 87 ? 0.014 10.055 -24.875 1.00 94.00 87 PRO A O 1
ATOM 714 N N . TRP A 1 88 ? -0.021 9.287 -22.763 1.00 94.69 88 TRP A N 1
ATOM 715 C CA . TRP A 1 88 ? -0.713 8.042 -23.091 1.00 94.69 88 TRP A CA 1
ATOM 716 C C . TRP A 1 88 ? -2.228 8.269 -23.148 1.00 94.69 88 TRP A C 1
ATOM 718 O O . TRP A 1 88 ? -2.966 8.016 -22.202 1.00 94.69 88 TRP A O 1
ATOM 728 N N . ARG A 1 89 ? -2.710 8.768 -24.291 1.00 96.25 89 ARG A N 1
ATOM 729 C CA . ARG A 1 89 ? -4.104 9.231 -24.448 1.00 96.25 89 ARG A CA 1
ATOM 730 C C . ARG A 1 89 ? -5.175 8.161 -24.222 1.00 96.25 89 ARG A C 1
ATOM 732 O O . ARG A 1 89 ? -6.274 8.514 -23.823 1.00 96.25 89 ARG A O 1
ATOM 739 N N . ALA A 1 90 ? -4.859 6.898 -24.499 1.00 96.06 90 ALA A N 1
ATOM 740 C CA . ALA A 1 90 ? -5.778 5.772 -24.326 1.00 96.06 90 ALA A CA 1
ATOM 741 C C . ALA A 1 90 ? -5.794 5.209 -22.893 1.00 96.06 90 ALA A C 1
ATOM 743 O O . ALA A 1 90 ? -6.599 4.333 -22.593 1.00 96.06 90 ALA A O 1
ATOM 744 N N . PHE A 1 91 ? -4.886 5.665 -22.020 1.00 94.69 91 PHE A N 1
ATOM 745 C CA . PHE A 1 91 ? -4.735 5.107 -20.680 1.00 94.69 91 PHE A CA 1
ATOM 746 C C . PHE A 1 91 ? -6.016 5.192 -19.835 1.00 94.69 91 PHE A C 1
ATOM 748 O O . PHE A 1 91 ? -6.374 4.163 -19.272 1.00 94.69 91 PHE A O 1
ATOM 755 N N . PRO A 1 92 ? -6.762 6.318 -19.789 1.00 95.56 92 PRO A N 1
ATOM 756 C CA . P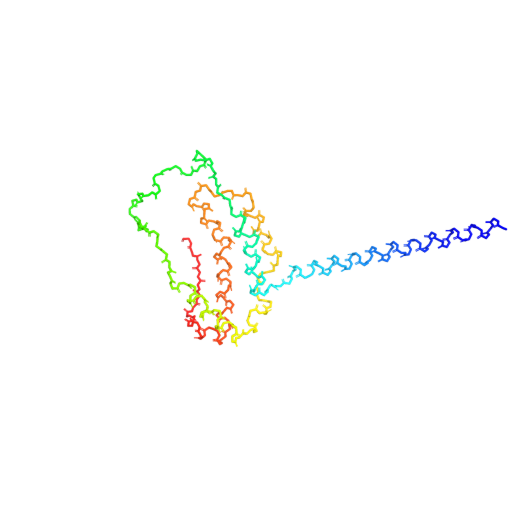RO A 1 92 ? -7.991 6.381 -18.997 1.00 95.56 92 PRO A CA 1
ATOM 757 C C . PRO A 1 92 ? -9.025 5.329 -19.417 1.00 95.56 92 PRO A C 1
ATOM 759 O O . PRO A 1 92 ? -9.557 4.623 -18.570 1.00 95.56 92 PRO A O 1
ATOM 762 N N . GLN A 1 93 ? -9.244 5.149 -20.726 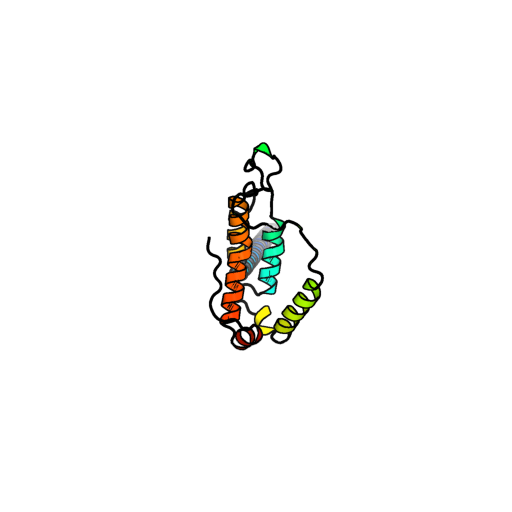1.00 96.56 93 GLN A N 1
ATOM 763 C CA . GLN A 1 93 ? -10.202 4.157 -21.226 1.00 96.56 93 GLN A CA 1
ATOM 764 C C . GLN A 1 93 ? -9.739 2.722 -20.949 1.00 96.56 93 GLN A C 1
ATOM 766 O O . GLN A 1 93 ? -10.550 1.860 -20.627 1.00 96.56 93 GLN A O 1
ATOM 771 N N . LEU A 1 94 ? -8.436 2.451 -21.073 1.00 95.31 94 LEU A N 1
ATOM 772 C CA . LEU A 1 94 ? -7.870 1.145 -20.724 1.00 95.31 94 LEU A CA 1
ATOM 773 C C . LEU A 1 94 ? -7.994 0.865 -19.221 1.00 95.31 94 LEU A C 1
ATOM 775 O O . LEU A 1 94 ? -8.264 -0.267 -18.830 1.00 95.31 94 LEU A O 1
ATOM 779 N N . GLN A 1 95 ? -7.818 1.889 -18.387 1.00 94.12 95 GLN A N 1
ATOM 780 C CA . GLN A 1 95 ? -7.950 1.777 -16.941 1.00 94.12 95 GLN A CA 1
ATOM 781 C C . GLN A 1 95 ? -9.399 1.477 -16.535 1.00 94.12 95 GLN A C 1
ATOM 783 O O . GLN A 1 95 ? -9.617 0.573 -15.734 1.00 94.12 95 GLN A O 1
ATOM 788 N N . GLU A 1 96 ? -10.384 2.167 -17.118 1.00 95.19 96 GLU A N 1
ATOM 789 C CA . GLU A 1 96 ? -11.812 1.872 -16.910 1.00 95.19 96 GLU A CA 1
ATOM 790 C C . GLU A 1 96 ? -12.149 0.425 -17.294 1.00 95.19 96 GLU A C 1
ATOM 792 O O . GLU A 1 96 ? -12.722 -0.303 -16.492 1.00 95.19 96 GLU A O 1
ATOM 797 N N . GLN A 1 97 ? -11.682 -0.046 -18.456 1.00 94.25 97 GLN A N 1
ATOM 798 C CA . GLN A 1 97 ? -11.901 -1.433 -18.890 1.00 94.25 97 GLN A CA 1
ATOM 799 C C . GLN A 1 97 ? -11.314 -2.473 -17.929 1.00 94.25 97 GLN A C 1
ATOM 801 O O . GLN A 1 97 ? -11.831 -3.587 -17.837 1.00 94.25 97 GLN A O 1
ATOM 806 N N . ILE A 1 98 ? -10.217 -2.148 -17.240 1.00 92.44 98 ILE A N 1
ATOM 807 C CA . ILE A 1 98 ? -9.641 -3.014 -16.207 1.00 92.44 98 ILE A CA 1
ATOM 808 C C . ILE A 1 98 ? -10.543 -3.023 -14.968 1.00 92.44 98 ILE A C 1
ATOM 810 O O . ILE A 1 98 ? -10.840 -4.099 -14.452 1.00 92.44 98 ILE A O 1
ATOM 814 N N . TRP A 1 99 ? -11.012 -1.860 -14.514 1.00 92.31 99 TRP A N 1
ATOM 815 C CA . TRP A 1 99 ? -11.916 -1.762 -13.364 1.00 92.31 99 TRP A CA 1
ATOM 816 C C . TRP A 1 99 ? -13.266 -2.441 -13.608 1.00 92.31 99 TRP A C 1
ATOM 818 O O . TRP A 1 99 ? -13.732 -3.170 -12.738 1.00 92.31 99 TRP A O 1
ATOM 828 N N . ASP A 1 100 ? -13.811 -2.356 -14.822 1.00 92.69 100 ASP A N 1
ATOM 829 C CA . ASP A 1 100 ? -15.041 -3.058 -15.211 1.00 92.69 100 ASP A CA 1
ATOM 830 C C . ASP A 1 100 ? -14.939 -4.587 -15.045 1.00 92.69 100 ASP A C 1
ATOM 832 O O . ASP A 1 100 ? -15.943 -5.279 -14.854 1.00 92.69 100 ASP A O 1
ATOM 836 N N . LYS A 1 101 ? -13.735 -5.164 -15.163 1.00 91.44 101 LYS A N 1
ATOM 837 C CA . LYS A 1 101 ? -13.500 -6.594 -14.888 1.00 91.44 101 LYS A CA 1
ATOM 838 C C . LYS A 1 101 ? -13.592 -6.889 -13.390 1.00 91.44 101 LYS A C 1
ATOM 840 O O . LYS A 1 101 ? -14.246 -7.846 -12.988 1.00 91.44 101 LYS A O 1
ATOM 845 N N . PHE A 1 102 ? -13.007 -6.028 -12.559 1.00 89.06 102 PHE A N 1
ATOM 846 C CA . PHE A 1 102 ? -13.086 -6.149 -11.104 1.00 89.06 102 PHE A CA 1
ATOM 847 C C . PHE A 1 102 ? -14.508 -5.958 -10.569 1.00 89.06 102 PHE A C 1
ATOM 849 O O . PHE A 1 102 ? -14.932 -6.714 -9.699 1.00 89.06 102 PHE A O 1
ATOM 856 N N . ASP A 1 103 ? -15.274 -5.013 -11.115 1.00 86.00 103 ASP A N 1
ATOM 857 C CA . ASP A 1 103 ? -16.636 -4.720 -10.65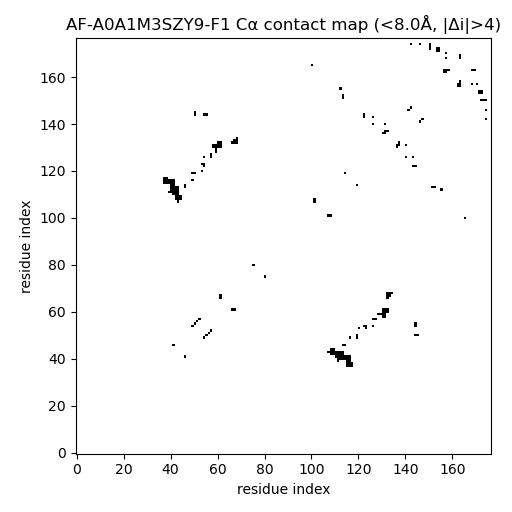2 1.00 86.00 103 ASP A CA 1
ATOM 858 C C . ASP A 1 103 ? -17.613 -5.871 -10.921 1.00 86.00 103 ASP A C 1
ATOM 860 O O . ASP A 1 103 ? -18.524 -6.131 -10.127 1.00 86.00 103 ASP A O 1
ATOM 864 N N . ARG A 1 104 ? -17.382 -6.637 -11.995 1.00 83.25 104 ARG A N 1
ATOM 865 C CA . ARG A 1 104 ? -18.117 -7.881 -12.273 1.00 83.25 104 ARG A CA 1
ATOM 866 C C . ARG A 1 104 ? -17.879 -8.961 -11.212 1.00 83.25 104 ARG A C 1
ATOM 868 O O . ARG A 1 104 ? -18.731 -9.834 -11.049 1.00 83.25 104 ARG A O 1
ATOM 875 N N . ASN A 1 105 ? -16.777 -8.879 -10.462 1.00 73.00 105 ASN A N 1
ATOM 876 C CA . ASN A 1 105 ? -16.421 -9.769 -9.357 1.00 73.00 105 ASN A CA 1
ATOM 877 C C . ASN A 1 105 ? -16.043 -8.971 -8.089 1.00 73.00 105 ASN A C 1
ATOM 879 O O . ASN A 1 105 ? -14.918 -9.035 -7.586 1.00 73.00 105 ASN A O 1
ATOM 883 N N . ASN A 1 106 ? -17.018 -8.243 -7.531 1.00 79.69 106 ASN A N 1
ATOM 884 C CA . ASN A 1 106 ? -16.835 -7.397 -6.339 1.00 79.69 106 ASN A CA 1
ATOM 885 C C . ASN A 1 106 ? -16.332 -8.161 -5.089 1.00 79.69 106 ASN A C 1
ATOM 887 O O . ASN A 1 106 ? -15.862 -7.567 -4.117 1.00 79.69 106 ASN A O 1
ATOM 891 N N . ALA A 1 107 ? -16.401 -9.496 -5.080 1.00 86.12 107 ALA A N 1
ATOM 892 C CA . ALA A 1 107 ? -15.833 -10.282 -3.991 1.00 86.12 107 ALA A CA 1
ATOM 893 C C . ALA A 1 107 ? -14.309 -10.097 -3.901 1.00 86.12 107 ALA A C 1
ATOM 895 O O . ALA A 1 107 ? -13.767 -10.038 -2.802 1.00 86.12 107 ALA A O 1
ATOM 896 N N . PHE A 1 108 ? -13.605 -9.959 -5.025 1.00 89.62 108 PHE A N 1
ATOM 897 C CA . PHE A 1 108 ? -12.151 -9.799 -5.004 1.00 89.62 108 PHE A CA 1
ATOM 898 C C . PHE A 1 108 ? -11.713 -8.487 -4.345 1.00 89.62 108 PHE A C 1
ATOM 900 O O . PHE A 1 108 ? -10.819 -8.473 -3.500 1.00 89.62 108 PHE A O 1
ATOM 907 N N . THR A 1 109 ? -12.361 -7.379 -4.704 1.00 90.81 109 THR A N 1
ATOM 908 C CA . THR A 1 109 ? -11.955 -6.035 -4.268 1.00 90.81 109 THR A CA 1
ATOM 909 C C . THR A 1 109 ? -12.274 -5.764 -2.800 1.00 90.81 109 THR A C 1
ATOM 911 O O . THR A 1 109 ? -11.604 -4.940 -2.174 1.00 90.81 109 THR A O 1
ATOM 914 N N . THR A 1 110 ? -13.259 -6.470 -2.238 1.00 90.00 110 THR A N 1
ATOM 915 C CA . THR A 1 110 ? -13.727 -6.306 -0.853 1.00 90.00 110 THR A CA 1
ATOM 916 C C . THR A 1 110 ? -13.121 -7.296 0.139 1.00 90.00 110 THR A C 1
ATOM 918 O O . THR A 1 110 ? -13.064 -6.990 1.332 1.00 90.00 110 THR A O 1
ATOM 921 N N . ARG A 1 111 ? -12.643 -8.465 -0.308 1.00 92.12 111 ARG A N 1
ATOM 922 C CA . ARG A 1 111 ? -12.086 -9.486 0.592 1.00 92.12 111 ARG A CA 1
ATOM 923 C C . ARG A 1 111 ? -10.767 -9.028 1.238 1.00 92.12 111 ARG A C 1
ATOM 925 O O . ARG A 1 111 ? -9.928 -8.442 0.555 1.00 92.12 111 ARG A O 1
ATOM 932 N N . PRO A 1 112 ? -10.544 -9.349 2.527 1.00 94.81 112 PRO A N 1
ATOM 933 C CA . PRO A 1 112 ? -9.325 -8.994 3.248 1.00 94.81 112 PRO A CA 1
ATOM 934 C C . PRO A 1 112 ? -8.178 -9.944 2.861 1.00 94.81 112 PRO A C 1
ATOM 936 O O . PRO A 1 112 ? -7.913 -10.930 3.546 1.00 94.81 112 PRO A O 1
ATOM 939 N N . LEU A 1 113 ? -7.537 -9.692 1.718 1.00 95.31 113 LEU A N 1
ATOM 940 C CA . LEU A 1 113 ? -6.487 -10.549 1.138 1.00 95.31 113 LEU A CA 1
ATOM 941 C C . LEU A 1 113 ? -5.104 -9.882 1.100 1.00 95.31 113 LEU A C 1
ATOM 943 O O . LEU A 1 113 ? -4.114 -10.518 0.731 1.00 95.31 113 LEU A O 1
ATOM 947 N N . PHE A 1 114 ? -5.029 -8.606 1.471 1.00 96.81 114 PHE A N 1
ATOM 948 C CA . PHE A 1 114 ? -3.860 -7.760 1.267 1.00 96.81 114 PHE A CA 1
ATOM 949 C C . PHE A 1 114 ? -3.177 -7.386 2.588 1.00 96.81 114 PHE A C 1
ATOM 951 O O . PHE A 1 114 ? -3.790 -7.524 3.647 1.00 96.81 114 PHE A O 1
ATOM 958 N N . PRO A 1 115 ? -1.915 -6.916 2.555 1.00 97.06 115 PRO A N 1
ATOM 959 C CA . PRO A 1 115 ? -1.184 -6.545 3.762 1.00 97.06 115 PRO A CA 1
ATOM 960 C C . PRO A 1 115 ? -1.970 -5.583 4.658 1.00 97.06 115 PRO A C 1
ATOM 962 O O . PRO A 1 115 ? -2.603 -4.650 4.160 1.00 97.06 115 PRO A O 1
ATOM 965 N N . SER A 1 116 ? -1.923 -5.822 5.967 1.00 97.38 116 SER A N 1
ATOM 966 C CA . SER A 1 116 ? -2.607 -5.015 6.978 1.00 97.38 116 SER A CA 1
ATOM 967 C C . SER A 1 116 ? -2.031 -3.601 7.071 1.00 97.38 116 SER A C 1
ATOM 969 O O . SER A 1 116 ? -0.930 -3.314 6.588 1.00 97.38 116 SER A O 1
ATOM 971 N N . ASP A 1 117 ? -2.734 -2.708 7.768 1.00 96.19 117 ASP A N 1
ATOM 972 C CA . ASP A 1 117 ? -2.238 -1.347 7.981 1.00 96.19 117 ASP A CA 1
ATOM 973 C C . ASP A 1 117 ? -0.917 -1.315 8.736 1.00 96.19 117 ASP A C 1
ATOM 975 O O . ASP A 1 117 ? -0.057 -0.510 8.394 1.00 96.19 117 ASP A O 1
ATOM 979 N N . THR A 1 118 ? -0.726 -2.220 9.698 1.00 95.50 118 THR A N 1
ATOM 980 C CA . THR A 1 118 ? 0.542 -2.354 10.424 1.00 95.50 118 THR A CA 1
ATOM 981 C C . THR A 1 118 ? 1.702 -2.761 9.513 1.00 95.50 118 THR A C 1
ATOM 983 O O . THR A 1 118 ? 2.821 -2.287 9.705 1.00 95.50 118 THR A O 1
ATOM 986 N N . GLN A 1 119 ? 1.457 -3.600 8.500 1.00 95.81 119 GLN A N 1
ATOM 987 C CA . GLN A 1 119 ? 2.475 -3.960 7.508 1.00 95.81 119 GLN A CA 1
ATOM 988 C C . GLN A 1 119 ? 2.812 -2.774 6.597 1.00 95.81 119 GLN A C 1
ATOM 990 O O . GLN A 1 119 ? 3.982 -2.556 6.293 1.00 95.81 119 GLN A O 1
ATOM 995 N N . ILE A 1 120 ? 1.815 -1.976 6.203 1.00 96.44 120 ILE A N 1
ATOM 996 C CA . ILE A 1 120 ? 2.037 -0.751 5.419 1.00 96.44 120 ILE A CA 1
ATOM 997 C C . ILE A 1 120 ? 2.784 0.297 6.255 1.00 96.44 120 ILE A C 1
ATOM 999 O O . ILE A 1 120 ? 3.724 0.911 5.759 1.00 96.44 120 ILE A O 1
ATOM 1003 N N . ASP A 1 121 ? 2.434 0.464 7.533 1.00 95.50 121 ASP A N 1
ATOM 1004 C CA . ASP A 1 121 ? 3.119 1.388 8.446 1.00 95.50 121 ASP A CA 1
ATOM 1005 C C . ASP A 1 121 ? 4.598 1.030 8.605 1.00 95.50 121 ASP A C 1
ATOM 1007 O O . ASP A 1 121 ? 5.447 1.916 8.654 1.00 95.50 121 ASP A O 1
ATOM 1011 N N . TYR A 1 122 ? 4.938 -0.260 8.620 1.00 94.69 122 TYR A N 1
ATOM 1012 C CA . TYR A 1 122 ? 6.336 -0.680 8.612 1.00 94.69 122 TYR A CA 1
ATOM 1013 C C . TYR A 1 122 ? 7.079 -0.171 7.365 1.00 94.69 122 TYR A C 1
ATOM 1015 O O . TYR A 1 122 ? 8.179 0.370 7.484 1.00 94.69 122 TYR A O 1
ATOM 1023 N N . VAL A 1 123 ? 6.464 -0.250 6.181 1.00 94.50 123 VAL A N 1
ATOM 1024 C CA . VAL A 1 123 ? 7.039 0.336 4.957 1.00 94.50 123 VAL A CA 1
ATOM 1025 C C . VAL A 1 123 ? 7.183 1.852 5.096 1.00 94.50 123 VAL A C 1
ATOM 1027 O O . VAL A 1 123 ? 8.245 2.384 4.776 1.00 94.50 123 VAL A O 1
ATOM 1030 N N . VAL A 1 124 ? 6.179 2.543 5.652 1.00 94.38 124 VAL A N 1
ATOM 1031 C CA . VAL A 1 124 ? 6.257 3.988 5.940 1.00 94.38 124 VAL A CA 1
ATOM 1032 C C . VAL A 1 124 ? 7.476 4.296 6.806 1.00 94.38 124 VAL A C 1
ATOM 1034 O O . VAL A 1 124 ? 8.233 5.198 6.473 1.00 94.38 124 VAL A O 1
ATOM 1037 N N . THR A 1 125 ? 7.747 3.535 7.871 1.00 92.12 125 THR A N 1
ATOM 1038 C CA . THR A 1 125 ? 8.927 3.796 8.721 1.00 92.12 125 THR A CA 1
ATOM 1039 C C . THR A 1 125 ? 10.262 3.682 7.976 1.00 92.12 125 THR A C 1
ATOM 1041 O O . THR A 1 125 ? 11.234 4.336 8.356 1.00 92.12 125 THR A O 1
ATOM 1044 N N . ASN A 1 126 ? 10.309 2.895 6.897 1.00 86.50 126 ASN A N 1
ATOM 1045 C CA . ASN A 1 126 ? 11.511 2.679 6.094 1.00 86.50 126 ASN A CA 1
ATOM 1046 C C . ASN A 1 126 ? 11.680 3.698 4.961 1.00 86.50 126 ASN A C 1
ATOM 1048 O O . ASN A 1 126 ? 12.798 3.875 4.478 1.00 86.50 126 ASN A O 1
ATOM 1052 N N . THR A 1 127 ? 10.609 4.373 4.551 1.00 88.62 127 THR A N 1
ATOM 1053 C CA . THR A 1 127 ? 10.615 5.349 3.449 1.00 88.62 127 THR A CA 1
ATOM 1054 C C . THR A 1 127 ? 10.482 6.788 3.943 1.00 88.62 127 THR A C 1
ATOM 1056 O O . THR A 1 127 ? 11.017 7.719 3.336 1.00 88.62 127 THR A O 1
ATOM 1059 N N . GLN A 1 128 ? 9.835 6.992 5.089 1.00 85.12 128 GLN A N 1
ATOM 1060 C CA . GLN A 1 128 ? 9.622 8.300 5.686 1.00 85.12 128 GLN A CA 1
ATOM 1061 C C . GLN A 1 128 ? 10.962 8.962 6.026 1.00 85.12 128 GLN A C 1
ATOM 1063 O O . GLN A 1 128 ? 11.846 8.376 6.649 1.00 85.12 128 GLN A O 1
ATOM 1068 N N . ASN A 1 129 ? 11.095 10.229 5.629 1.00 84.44 129 ASN A N 1
ATOM 1069 C CA . ASN A 1 129 ? 12.298 11.050 5.808 1.00 84.44 129 ASN A CA 1
ATOM 1070 C C . ASN A 1 129 ? 13.556 10.544 5.078 1.00 84.44 129 ASN A C 1
ATOM 1072 O O . ASN A 1 129 ? 14.653 11.000 5.397 1.00 84.44 129 ASN A O 1
ATOM 1076 N N . ARG A 1 130 ? 13.421 9.658 4.084 1.00 89.00 130 ARG A N 1
ATOM 1077 C CA . ARG A 1 130 ? 14.521 9.285 3.188 1.00 89.00 130 ARG A CA 1
ATOM 1078 C C . ARG A 1 130 ? 14.336 9.967 1.832 1.00 89.00 130 ARG A C 1
ATOM 1080 O O . ARG A 1 130 ? 13.534 9.489 1.032 1.00 89.00 130 ARG A O 1
ATOM 1087 N N . PRO A 1 131 ? 15.010 11.101 1.572 1.00 93.19 131 PRO A N 1
ATOM 1088 C CA . PRO A 1 131 ? 14.923 11.736 0.268 1.00 93.19 131 PRO A CA 1
ATOM 1089 C C . PRO A 1 131 ? 15.563 10.848 -0.806 1.00 93.19 131 PRO A C 1
ATOM 1091 O O . PRO A 1 131 ? 16.536 10.138 -0.559 1.00 93.19 131 PRO A O 1
ATOM 1094 N N . ILE A 1 132 ? 15.014 10.908 -2.013 1.00 94.56 132 ILE A N 1
ATOM 1095 C CA . ILE A 1 132 ? 15.568 10.299 -3.216 1.00 94.56 132 ILE A CA 1
ATOM 1096 C C . ILE A 1 132 ? 16.668 11.226 -3.735 1.00 94.56 132 ILE A C 1
ATOM 1098 O O . ILE A 1 132 ? 16.390 12.358 -4.124 1.00 94.56 132 ILE A O 1
ATOM 1102 N N . TYR A 1 133 ? 17.909 10.744 -3.746 1.00 93.25 133 TYR A N 1
ATOM 1103 C CA . TYR A 1 133 ? 19.098 11.503 -4.161 1.00 93.25 133 TYR A CA 1
ATOM 1104 C C . TYR A 1 133 ? 19.911 10.803 -5.265 1.00 93.25 133 TYR A C 1
ATOM 1106 O O . TYR A 1 133 ? 20.913 11.327 -5.742 1.00 93.25 133 TYR A O 1
ATOM 1114 N N . SER A 1 134 ? 19.514 9.594 -5.662 1.00 91.00 134 SER A N 1
ATOM 1115 C CA . SER A 1 134 ? 20.206 8.740 -6.633 1.00 91.00 134 SER A CA 1
ATOM 1116 C C . SER A 1 134 ? 19.244 7.770 -7.326 1.00 91.00 134 SER A C 1
ATOM 1118 O O . SER A 1 134 ? 18.182 7.455 -6.780 1.00 91.00 134 SER A O 1
ATOM 1120 N N . GLU A 1 135 ? 19.652 7.215 -8.473 1.00 89.00 135 GLU A N 1
ATOM 1121 C CA . GLU A 1 135 ? 18.941 6.114 -9.154 1.00 89.00 135 GLU A CA 1
ATOM 1122 C C . GLU A 1 135 ? 18.708 4.928 -8.204 1.00 89.00 135 GLU A C 1
ATOM 1124 O O . GLU A 1 135 ? 17.614 4.376 -8.147 1.00 89.00 135 GLU A O 1
ATOM 1129 N N . ALA A 1 136 ? 19.707 4.585 -7.383 1.00 90.12 136 ALA A N 1
ATOM 1130 C CA . ALA A 1 136 ? 19.588 3.510 -6.401 1.00 90.12 136 ALA A CA 1
ATOM 1131 C C . ALA A 1 136 ? 18.532 3.815 -5.325 1.00 90.12 136 ALA A C 1
ATOM 1133 O O . ALA A 1 136 ? 17.735 2.946 -4.987 1.00 90.12 136 ALA A O 1
ATOM 1134 N N . SER A 1 137 ? 18.489 5.046 -4.804 1.00 92.94 137 SER A N 1
ATOM 1135 C CA . SER A 1 137 ? 17.463 5.434 -3.824 1.00 92.94 137 SER A CA 1
ATOM 1136 C C . SER A 1 137 ? 16.058 5.498 -4.430 1.00 92.94 137 SER A C 1
ATOM 1138 O O . SER A 1 137 ? 15.101 5.152 -3.744 1.00 92.94 137 SER A O 1
ATOM 1140 N N . LEU A 1 138 ? 15.935 5.886 -5.706 1.00 92.25 138 LEU A N 1
ATOM 1141 C CA . LEU A 1 138 ? 14.661 5.866 -6.425 1.00 92.25 138 LEU A CA 1
ATOM 1142 C C . LEU A 1 138 ? 14.167 4.428 -6.600 1.00 92.25 138 LEU A C 1
ATOM 1144 O O . LEU A 1 138 ? 13.024 4.141 -6.260 1.00 92.25 138 LEU A O 1
ATOM 1148 N N . ARG A 1 139 ? 15.047 3.525 -7.048 1.00 91.25 139 ARG A N 1
ATOM 1149 C CA . ARG A 1 139 ? 14.737 2.098 -7.200 1.00 91.25 139 ARG A CA 1
ATOM 1150 C C . ARG A 1 139 ? 14.302 1.468 -5.878 1.00 91.25 139 ARG A C 1
ATOM 1152 O O . ARG A 1 139 ? 13.294 0.778 -5.836 1.00 91.25 139 ARG A O 1
ATOM 1159 N N . ASN A 1 140 ? 15.020 1.740 -4.786 1.00 91.81 140 ASN A N 1
ATOM 1160 C CA . ASN A 1 140 ? 14.643 1.224 -3.466 1.00 91.81 140 ASN A CA 1
ATOM 1161 C C . ASN A 1 140 ? 13.253 1.726 -3.044 1.00 91.81 140 ASN A C 1
ATOM 1163 O O . ASN A 1 140 ? 12.440 0.948 -2.554 1.00 91.81 140 ASN A O 1
ATOM 1167 N N . PHE A 1 141 ? 12.968 3.014 -3.262 1.00 93.56 141 PHE A N 1
ATOM 1168 C CA . PHE A 1 141 ? 11.656 3.583 -2.961 1.00 93.56 141 PHE A CA 1
ATOM 1169 C C . PHE A 1 141 ? 10.545 2.932 -3.798 1.00 93.56 141 PHE A C 1
ATOM 1171 O O . PHE A 1 141 ? 9.510 2.564 -3.247 1.00 93.56 141 PHE A O 1
ATOM 1178 N N . GLU A 1 142 ? 10.748 2.761 -5.106 1.00 93.62 142 GLU A N 1
ATOM 1179 C CA . GLU A 1 142 ? 9.798 2.071 -5.989 1.00 93.62 142 GLU A CA 1
ATOM 1180 C C . GLU A 1 142 ? 9.554 0.629 -5.528 1.00 93.62 142 GLU A C 1
ATOM 1182 O O . GLU A 1 142 ? 8.401 0.229 -5.356 1.00 93.62 142 GLU A O 1
ATOM 1187 N N . ARG A 1 143 ? 10.620 -0.123 -5.231 1.00 92.62 143 ARG A N 1
ATOM 1188 C CA . ARG A 1 143 ? 10.516 -1.513 -4.773 1.00 92.62 143 ARG A CA 1
ATOM 1189 C C . ARG A 1 143 ? 9.658 -1.625 -3.515 1.00 92.62 143 ARG A C 1
ATOM 1191 O O . ARG A 1 143 ? 8.742 -2.448 -3.450 1.00 92.62 143 ARG A O 1
ATOM 1198 N N . ASP A 1 144 ? 9.945 -0.775 -2.531 1.00 92.69 144 ASP A N 1
ATOM 1199 C CA . ASP A 1 144 ? 9.287 -0.785 -1.227 1.00 92.69 144 ASP A CA 1
ATOM 1200 C C . ASP A 1 144 ? 7.828 -0.323 -1.303 1.00 92.69 144 ASP A C 1
ATOM 1202 O O . ASP A 1 144 ? 6.979 -0.857 -0.588 1.00 92.69 144 ASP A O 1
ATOM 1206 N N . THR A 1 145 ? 7.523 0.659 -2.157 1.00 94.50 145 THR A N 1
ATOM 1207 C CA . THR A 1 145 ? 6.215 1.338 -2.165 1.00 94.50 145 THR A CA 1
ATOM 1208 C C . THR A 1 145 ? 5.272 0.905 -3.279 1.00 94.50 145 THR A C 1
ATOM 1210 O O . THR A 1 145 ? 4.065 1.125 -3.156 1.00 94.50 145 THR A O 1
ATOM 1213 N N . VAL A 1 146 ? 5.789 0.280 -4.338 1.00 94.12 146 VAL A N 1
ATOM 1214 C CA . VAL A 1 146 ? 5.026 -0.118 -5.526 1.00 94.12 146 VAL A CA 1
ATOM 1215 C C . VAL A 1 146 ? 5.201 -1.607 -5.793 1.00 94.12 146 VAL A C 1
ATOM 1217 O O . VAL A 1 146 ? 4.235 -2.357 -5.652 1.00 94.12 146 VAL A O 1
ATOM 1220 N N . ASP A 1 147 ? 6.410 -2.058 -6.127 1.00 94.75 147 ASP A N 1
ATOM 1221 C CA . ASP A 1 147 ? 6.615 -3.401 -6.686 1.00 94.75 147 ASP A CA 1
ATOM 1222 C C . ASP A 1 147 ? 6.167 -4.510 -5.743 1.00 94.75 147 ASP A C 1
ATOM 1224 O O . ASP A 1 147 ? 5.489 -5.441 -6.166 1.00 94.75 147 ASP A O 1
ATOM 1228 N N . ASN A 1 148 ? 6.510 -4.413 -4.455 1.00 94.06 148 ASN A N 1
ATOM 1229 C CA . ASN A 1 148 ? 6.119 -5.414 -3.462 1.00 94.06 148 ASN A CA 1
ATOM 1230 C C . ASN A 1 148 ? 4.589 -5.553 -3.360 1.00 94.06 148 ASN A C 1
ATOM 1232 O O . ASN A 1 148 ? 4.065 -6.658 -3.196 1.00 94.06 148 ASN A O 1
ATOM 1236 N N . PHE A 1 149 ? 3.856 -4.444 -3.485 1.00 95.25 149 PHE A N 1
ATOM 1237 C CA . PHE A 1 149 ? 2.395 -4.452 -3.440 1.00 95.25 149 PHE A CA 1
ATOM 1238 C C . PHE A 1 149 ? 1.786 -4.931 -4.755 1.00 95.25 149 PHE A C 1
ATOM 1240 O O . PHE A 1 149 ? 0.836 -5.709 -4.727 1.00 95.25 149 PHE A O 1
ATOM 1247 N N . VAL A 1 150 ? 2.347 -4.533 -5.899 1.00 94.75 150 VAL A N 1
ATOM 1248 C CA . VAL A 1 150 ? 1.920 -5.020 -7.219 1.00 94.75 150 VAL A CA 1
ATOM 1249 C C . VAL A 1 150 ? 2.149 -6.526 -7.334 1.00 94.75 150 VAL A C 1
ATOM 1251 O O . VAL A 1 150 ? 1.245 -7.253 -7.742 1.00 94.75 150 VAL A O 1
ATOM 1254 N N . GLU A 1 151 ? 3.313 -7.016 -6.908 1.00 94.94 151 GLU A N 1
ATOM 1255 C CA . GLU A 1 151 ? 3.628 -8.443 -6.836 1.00 94.94 151 GLU A CA 1
ATOM 1256 C C . GLU A 1 151 ? 2.599 -9.181 -5.973 1.00 94.94 151 GLU A C 1
ATOM 1258 O O . GLU A 1 151 ? 2.073 -10.216 -6.390 1.00 94.94 151 GLU A O 1
ATOM 1263 N N . LYS A 1 152 ? 2.227 -8.608 -4.820 1.00 95.06 152 LYS A N 1
ATOM 1264 C CA . LYS A 1 152 ? 1.188 -9.184 -3.965 1.00 95.06 152 LYS A CA 1
ATOM 1265 C C . LYS A 1 152 ? -0.188 -9.198 -4.635 1.00 95.06 152 LYS A C 1
ATOM 1267 O O . LYS A 1 152 ? -0.896 -10.196 -4.530 1.00 95.06 152 LYS A O 1
ATOM 1272 N N . VAL A 1 153 ? -0.573 -8.132 -5.335 1.00 94.50 153 VAL A N 1
ATOM 1273 C CA . VAL A 1 153 ? -1.846 -8.076 -6.072 1.00 94.50 153 VAL A CA 1
ATOM 1274 C C . VAL A 1 153 ? -1.899 -9.133 -7.166 1.00 94.50 153 VAL A C 1
ATOM 1276 O O . VAL A 1 153 ? -2.895 -9.846 -7.268 1.00 94.50 153 VAL A O 1
ATOM 1279 N N . ILE A 1 154 ? -0.822 -9.291 -7.934 1.00 93.94 154 ILE A N 1
ATOM 1280 C CA . ILE A 1 154 ? -0.734 -10.305 -8.988 1.00 93.94 154 ILE A CA 1
ATOM 1281 C C . ILE A 1 154 ? -0.747 -11.719 -8.395 1.00 93.94 154 ILE A C 1
ATOM 1283 O O . ILE A 1 154 ? -1.388 -12.606 -8.955 1.00 93.94 154 ILE A O 1
ATOM 1287 N N . GLU A 1 155 ? -0.084 -11.940 -7.257 1.00 94.38 155 GLU A N 1
ATOM 1288 C CA . GLU A 1 155 ? -0.130 -13.219 -6.543 1.00 94.38 155 GLU A CA 1
ATOM 1289 C C . GLU A 1 155 ? -1.567 -13.590 -6.156 1.00 94.38 155 GLU A C 1
ATOM 1291 O O . GLU A 1 155 ? -2.017 -14.688 -6.474 1.00 94.38 155 GLU A O 1
ATOM 1296 N N . VAL A 1 156 ? -2.302 -12.664 -5.534 1.00 94.31 156 VAL A N 1
ATOM 1297 C CA . VAL A 1 156 ? -3.693 -12.895 -5.116 1.00 94.31 156 VAL A CA 1
ATOM 1298 C C . VAL A 1 156 ? -4.618 -13.069 -6.329 1.00 94.31 156 VAL A C 1
ATOM 1300 O O . VAL A 1 156 ? -5.482 -13.940 -6.312 1.00 94.31 156 VAL A O 1
ATOM 1303 N N . LEU A 1 157 ? -4.415 -12.296 -7.403 1.00 93.38 157 LEU A N 1
ATOM 1304 C CA . LEU A 1 157 ? -5.145 -12.439 -8.671 1.00 93.38 157 LEU A CA 1
ATOM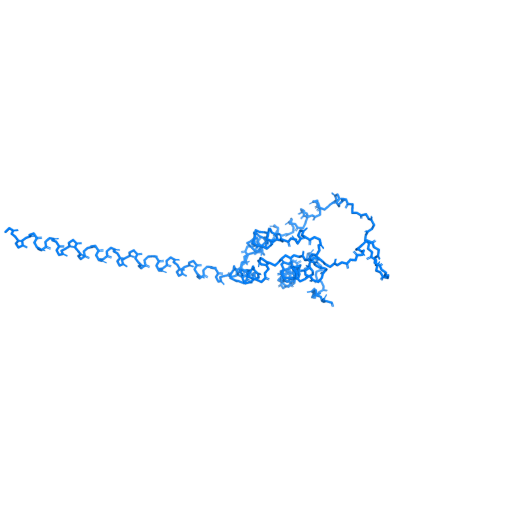 1305 C C . LEU A 1 157 ? -4.951 -13.812 -9.312 1.00 93.38 157 LEU A C 1
ATOM 1307 O O . LEU A 1 157 ? -5.895 -14.393 -9.832 1.00 93.38 157 LEU A O 1
ATOM 1311 N N . ARG A 1 158 ? -3.723 -14.334 -9.295 1.00 92.88 158 ARG A N 1
ATOM 1312 C CA . ARG A 1 158 ? -3.403 -15.649 -9.860 1.00 92.88 158 ARG A CA 1
ATOM 1313 C C . ARG A 1 158 ? -4.116 -16.777 -9.108 1.00 92.88 158 ARG A C 1
ATOM 1315 O O . ARG A 1 158 ? -4.442 -17.797 -9.713 1.00 92.88 158 ARG A O 1
ATOM 1322 N N . ASP A 1 159 ? -4.330 -16.607 -7.809 1.00 91.81 159 ASP A N 1
ATOM 1323 C CA . ASP A 1 159 ? -4.992 -17.601 -6.966 1.00 91.81 159 ASP A CA 1
ATOM 1324 C C . ASP A 1 159 ? -6.539 -17.527 -7.078 1.00 91.81 159 ASP A C 1
ATOM 1326 O O . ASP A 1 159 ? -7.233 -18.434 -6.615 1.00 91.81 159 ASP A O 1
ATOM 1330 N N . ASP A 1 160 ? -7.084 -16.497 -7.742 1.00 91.94 160 ASP A N 1
ATOM 1331 C CA . ASP A 1 160 ? -8.503 -16.354 -8.104 1.00 91.94 160 ASP A CA 1
ATOM 1332 C C . ASP A 1 160 ? -8.736 -16.843 -9.546 1.00 91.94 160 ASP A C 1
ATOM 1334 O O . ASP A 1 160 ? -8.414 -16.157 -10.510 1.00 91.94 160 ASP A O 1
ATOM 1338 N N . GLU A 1 161 ? -9.265 -18.059 -9.711 1.00 91.56 161 GLU A N 1
ATOM 1339 C CA . GLU A 1 161 ? -9.400 -18.712 -11.025 1.00 91.56 161 GLU A CA 1
ATOM 1340 C C . GLU A 1 161 ? -10.187 -17.886 -12.070 1.00 91.56 161 GLU A C 1
ATOM 1342 O O . GLU A 1 161 ? -9.656 -17.701 -13.170 1.00 91.56 161 GLU A O 1
ATOM 1347 N N . PRO A 1 162 ? -11.373 -17.318 -11.763 1.00 91.62 162 PRO A N 1
ATOM 1348 C CA . PRO A 1 162 ? -12.086 -16.445 -12.696 1.00 91.62 162 PRO A CA 1
ATOM 1349 C C . PRO A 1 162 ? -11.259 -15.247 -13.174 1.00 91.62 162 PRO A C 1
ATOM 1351 O O . PRO A 1 162 ? -11.202 -14.978 -14.375 1.00 91.62 162 PRO A O 1
ATOM 1354 N N . LEU A 1 163 ? -10.604 -14.530 -12.254 1.00 91.75 163 LEU A N 1
ATOM 1355 C CA . LEU A 1 163 ? -9.828 -13.341 -12.608 1.00 91.75 163 LEU A CA 1
ATOM 1356 C C . LEU A 1 163 ? -8.509 -13.700 -13.292 1.00 91.75 163 LEU A C 1
ATOM 1358 O O . LEU A 1 163 ? -8.107 -13.019 -14.235 1.00 91.75 163 LEU A O 1
ATOM 1362 N N . ARG A 1 164 ? -7.852 -14.788 -12.881 1.00 92.75 164 ARG A N 1
ATOM 1363 C CA . ARG A 1 164 ? -6.659 -15.310 -13.554 1.00 92.75 164 ARG A CA 1
ATOM 1364 C C . ARG A 1 164 ? -6.940 -15.556 -15.032 1.00 92.75 164 ARG A C 1
ATOM 1366 O O . ARG A 1 164 ? -6.142 -15.139 -15.873 1.00 92.75 164 ARG A O 1
ATOM 1373 N N . ASP A 1 165 ? -8.061 -16.199 -15.340 1.00 92.06 165 ASP A N 1
ATOM 1374 C CA . ASP A 1 165 ? -8.444 -16.519 -16.711 1.00 92.06 165 ASP A CA 1
ATOM 1375 C C . ASP A 1 165 ? -8.886 -15.251 -17.475 1.00 92.06 165 ASP A C 1
ATOM 1377 O O . ASP A 1 165 ? -8.486 -15.055 -18.623 1.00 92.06 165 ASP A O 1
ATOM 1381 N N . GLU A 1 166 ? -9.619 -14.331 -16.831 1.00 92.31 166 GLU A N 1
ATOM 1382 C CA . GLU A 1 166 ? -10.059 -13.058 -17.434 1.00 92.31 166 GLU A CA 1
ATOM 1383 C C . GLU A 1 166 ? -8.905 -12.081 -17.741 1.00 92.31 166 GLU A C 1
ATOM 1385 O O . GLU A 1 166 ? -8.971 -11.289 -18.696 1.00 92.31 166 GLU A O 1
ATOM 1390 N N . PHE A 1 167 ? -7.839 -12.118 -16.940 1.00 91.31 167 PHE A N 1
ATOM 1391 C CA . PHE A 1 167 ? -6.622 -11.332 -17.147 1.00 91.31 167 PHE A CA 1
ATOM 1392 C C . PHE A 1 167 ? -5.518 -12.097 -17.889 1.00 91.31 167 PHE A C 1
ATOM 1394 O O . PHE A 1 167 ? -4.508 -11.493 -18.247 1.00 91.31 167 PHE A O 1
ATOM 1401 N N . GLY A 1 168 ? -5.700 -13.392 -18.163 1.00 92.56 168 GLY A N 1
ATOM 1402 C CA . GLY A 1 168 ? -4.713 -14.218 -18.860 1.00 92.56 168 GLY A CA 1
ATOM 1403 C C . GLY A 1 168 ? -3.389 -14.353 -18.100 1.00 92.56 168 GLY A C 1
ATOM 1404 O O . GLY A 1 168 ? -2.322 -14.349 -18.714 1.00 92.56 168 GLY A O 1
ATOM 1405 N N . ILE A 1 169 ? -3.433 -14.440 -16.768 1.00 91.75 169 ILE A N 1
ATOM 1406 C CA . ILE A 1 169 ? -2.232 -14.469 -15.924 1.00 91.75 169 ILE A CA 1
ATOM 1407 C C . ILE A 1 169 ? -1.578 -15.853 -16.009 1.00 91.75 169 ILE A C 1
ATOM 1409 O O . ILE A 1 169 ? -2.042 -16.828 -15.418 1.00 91.75 169 ILE A O 1
ATOM 1413 N N . GLN A 1 170 ? -0.463 -15.927 -16.738 1.00 87.19 170 GLN A N 1
ATOM 1414 C CA . GLN A 1 170 ? 0.303 -17.153 -16.962 1.00 87.19 170 GLN A CA 1
ATOM 1415 C C . GLN A 1 170 ? 1.632 -17.111 -16.198 1.00 87.19 170 GLN A C 1
ATOM 1417 O O . GLN A 1 170 ? 2.684 -16.815 -16.757 1.00 87.19 170 GLN A O 1
ATOM 1422 N N . GLY A 1 171 ? 1.586 -17.414 -14.898 1.00 86.75 171 GLY A N 1
ATOM 1423 C CA . GLY A 1 171 ? 2.780 -17.588 -14.065 1.00 86.75 171 GLY A CA 1
ATOM 1424 C C . GLY A 1 171 ? 2.917 -16.575 -12.931 1.00 86.75 171 GLY A C 1
ATOM 1425 O O . GLY A 1 171 ? 1.940 -15.978 -12.479 1.00 86.75 171 GLY A O 1
ATOM 1426 N N . ARG A 1 172 ? 4.142 -16.443 -12.414 1.00 87.19 172 ARG A N 1
ATOM 1427 C CA . ARG A 1 172 ? 4.484 -15.512 -11.334 1.00 87.19 172 ARG A CA 1
ATOM 1428 C C . ARG A 1 172 ? 5.161 -14.282 -11.925 1.00 87.19 172 ARG A C 1
ATOM 1430 O O . ARG A 1 172 ? 6.055 -14.421 -12.754 1.00 87.19 172 ARG A O 1
ATOM 1437 N N . VAL A 1 173 ? 4.759 -13.106 -11.459 1.00 86.12 173 VAL A N 1
ATOM 1438 C CA . VAL A 1 173 ? 5.482 -11.857 -11.700 1.00 86.12 173 VAL A CA 1
ATOM 1439 C C . VAL A 1 173 ? 6.360 -11.592 -10.489 1.00 86.12 173 VAL A C 1
ATOM 1441 O O . VAL A 1 173 ? 5.905 -11.727 -9.357 1.00 86.12 173 VAL A O 1
ATOM 1444 N N . THR A 1 174 ? 7.619 -11.268 -10.740 1.00 84.12 174 THR A N 1
ATOM 1445 C CA . THR A 1 174 ? 8.627 -10.966 -9.724 1.00 84.12 174 THR A CA 1
ATOM 1446 C C . THR A 1 174 ? 9.484 -9.833 -10.253 1.00 84.12 174 THR A C 1
ATOM 1448 O O . THR A 1 174 ? 9.997 -9.924 -11.371 1.00 84.12 174 THR A O 1
ATOM 1451 N N . PHE A 1 175 ? 9.654 -8.789 -9.453 1.00 82.00 175 PHE A N 1
ATOM 1452 C CA . PHE A 1 175 ? 10.532 -7.675 -9.784 1.00 82.00 175 PHE A CA 1
ATOM 1453 C C . PHE A 1 175 ? 11.917 -7.991 -9.201 1.00 82.00 175 PHE A C 1
ATOM 1455 O O . PHE A 1 175 ? 12.108 -7.993 -7.983 1.00 82.00 175 PHE A O 1
ATOM 1462 N N . TYR A 1 176 ? 12.844 -8.396 -10.071 1.00 68.50 176 TYR A N 1
ATOM 1463 C CA . TYR A 1 176 ? 14.247 -8.627 -9.717 1.00 68.50 176 TYR A CA 1
ATOM 1464 C C . TYR A 1 176 ? 15.065 -7.355 -9.960 1.00 68.50 176 TYR A C 1
ATOM 1466 O O . TYR A 1 176 ? 14.712 -6.564 -10.836 1.00 68.50 176 TYR A O 1
ATOM 1474 N N . ASP A 1 177 ? 16.152 -7.204 -9.200 1.00 58.38 177 ASP A N 1
ATOM 1475 C CA . ASP A 1 177 ? 17.229 -6.247 -9.493 1.00 58.38 177 ASP A CA 1
ATOM 1476 C C . ASP A 1 177 ? 18.069 -6.688 -10.707 1.00 58.38 177 ASP A C 1
ATOM 1478 O O . ASP A 1 177 ? 18.285 -7.915 -10.874 1.00 58.38 177 ASP A O 1
#

pLDDT: mean 90.22, std 7.18, range [58.38, 97.38]

Organism: Aspergillus luchuensis (strain CBS 106.47) (NCBI:txid1137211)

Mean predicted aligned error: 7.45 Å

Foldseek 3Di:
DVVVVVVVVVVVVVVVVVVVVVVVVVVVVVVVVVVVQLQFFDFQVRLVVLLVPQQVVLAAADPPLVQADDDPPPDDDPDDDDPDDDDPVCVVVVVVVVVVLCVVVVCRRHDRQHGGNVLSVVLSVVSHPDHHRYPVSVVVSCVSRPQVRVQSSLVSQCVVVSSCVVVVPDDHDDDDD

Radius of gyration: 26.55 Å; Cα contacts (8 Å, |Δi|>4): 115; chains: 1; bounding box: 53×39×86 Å

Solvent-accessible surface area (backbone atoms only — not comparable to full-atom values): 10369 Å² total; per-residue (Å²): 112,69,68,60,51,53,53,50,50,52,52,50,53,50,53,47,54,52,48,56,51,49,53,52,50,53,49,52,52,48,51,50,49,53,55,54,56,37,65,37,46,20,20,51,60,56,40,53,51,45,38,43,71,56,40,63,68,54,68,43,66,56,80,55,70,87,75,29,70,83,74,74,85,88,69,59,84,96,55,91,74,83,93,69,90,72,85,68,82,62,49,67,62,54,51,50,60,52,50,58,57,48,64,78,43,52,65,65,46,63,40,62,81,38,71,16,58,57,57,51,49,55,48,33,70,74,46,58,94,54,57,30,36,39,74,67,46,44,49,53,48,43,42,70,62,42,49,57,56,52,38,49,52,52,52,56,39,54,74,34,64,72,56,16,63,76,68,62,61,85,79,85,73,80,93,77,136

Secondary structure (DSSP, 8-state):
-HHHHHHHHHHHHHHHHHHHHHHHHHHHHHHHHHHHHHTSPBPHHHHHHHIIIIIGGG--B---GGGSPPS-TT--TT----S-----TTHHHHHHHHHHHHHHTHHHHHSS-B--HHHHHHHHHHHTT--B-SHHHHHHHHIIIIIHHHHHHHHHHHHSHHHHHHHT--S------